Protein AF-0000000079577311 (afdb_homodimer)

pLDDT: mean 91.09, std 12.93, range [42.66, 98.94]

Radius of gyration: 20.64 Å; Cα contacts (8 Å, |Δi|>4): 508; chains: 2; bounding box: 34×65×48 Å

Nearest PDB structures (foldseek):
  1n1d-assembly1_A  TM=8.898E-01  e=7.798E-13  Bacillus subtilis
  2b7l-assembly2_D  TM=8.658E-01  e=2.591E-10  Staphylococcus aureus
  3elb-assembly1_A  TM=8.279E-01  e=8.950E-10  Homo sapiens
  4xsv-assembly1_A  TM=8.673E-01  e=3.091E-09  Homo sapiens
  3glv-assembly1_B  TM=8.486E-01  e=2.231E-09  Thermoplasma volcanium GSS1

Structure (mmCIF, N/CA/C/O backbone):
data_AF-0000000079577311-model_v1
#
loop_
_entity.id
_entity.type
_entity.pdbx_description
1 polymer 'Adenylyltransferase/cytidyltransferase family protein'
#
loop_
_atom_site.group_PDB
_atom_site.id
_atom_site.type_symbol
_atom_site.label_atom_id
_atom_site.label_alt_id
_atom_site.label_comp_id
_atom_site.label_asym_id
_atom_site.label_entity_id
_atom_site.label_seq_id
_atom_site.pdbx_PDB_ins_code
_atom_site.Cartn_x
_atom_site.Cartn_y
_atom_site.Cartn_z
_atom_site.occupancy
_atom_site.B_iso_or_equiv
_atom_site.auth_seq_id
_atom_site.auth_comp_id
_atom_site.auth_asym_id
_atom_site.auth_atom_id
_atom_site.pdbx_PDB_model_num
ATOM 1 N N . MET A 1 1 ? 11.852 -25.484 13.914 1 60 1 MET A N 1
ATOM 2 C CA . MET A 1 1 ? 10.922 -25.859 12.852 1 60 1 MET A CA 1
ATOM 3 C C . MET A 1 1 ? 11.266 -25.141 11.555 1 60 1 MET A C 1
ATOM 5 O O . MET A 1 1 ? 11.781 -24.016 11.57 1 60 1 MET A O 1
ATOM 9 N N . GLU A 1 2 ? 11.375 -25.828 10.43 1 86 2 GLU A N 1
ATOM 10 C CA . GLU A 1 2 ? 11.812 -25.25 9.156 1 86 2 GLU A CA 1
ATOM 11 C C . GLU A 1 2 ? 10.914 -24.094 8.734 1 86 2 GLU A C 1
ATOM 13 O O . GLU A 1 2 ? 9.703 -24.141 8.945 1 86 2 GLU A O 1
ATOM 18 N N . LYS A 1 3 ? 11.414 -22.938 8.398 1 94.31 3 LYS A N 1
ATOM 19 C CA . LYS A 1 3 ? 10.719 -21.734 7.953 1 94.31 3 LYS A CA 1
ATOM 20 C C . LYS A 1 3 ? 9.844 -22.016 6.738 1 94.31 3 LYS A C 1
ATOM 22 O O . LYS A 1 3 ? 10.32 -22.547 5.73 1 94.31 3 LYS A O 1
ATOM 27 N N . LYS A 1 4 ? 8.547 -21.906 6.902 1 98.31 4 LYS A N 1
ATOM 28 C CA . LYS A 1 4 ? 7.617 -22.094 5.793 1 98.31 4 LYS A CA 1
ATOM 29 C C . LYS A 1 4 ? 7.625 -20.875 4.859 1 98.31 4 LYS A C 1
ATOM 31 O O . LYS A 1 4 ? 7.316 -19.766 5.281 1 98.31 4 LYS A O 1
ATOM 36 N N . ILE A 1 5 ? 7.996 -21.109 3.631 1 98.69 5 ILE A N 1
ATOM 37 C CA . ILE A 1 5 ? 8.039 -20.062 2.611 1 98.69 5 ILE A CA 1
ATOM 38 C C . ILE A 1 5 ? 6.762 -20.094 1.78 1 98.69 5 ILE A C 1
ATOM 40 O O . ILE A 1 5 ? 6.418 -21.125 1.195 1 98.69 5 ILE A O 1
ATOM 44 N N . GLY A 1 6 ? 6 -18.969 1.848 1 98.81 6 GLY A N 1
ATOM 45 C CA . GLY A 1 6 ? 4.809 -18.797 1.027 1 98.81 6 GLY A CA 1
ATOM 46 C C . GLY A 1 6 ? 5.055 -17.938 -0.204 1 98.81 6 GLY A C 1
ATOM 47 O O . GLY A 1 6 ? 5.992 -17.141 -0.235 1 98.81 6 GLY A O 1
ATOM 48 N N . TYR A 1 7 ? 4.215 -18.188 -1.198 1 98.75 7 TYR A N 1
ATOM 49 C CA . TYR A 1 7 ? 4.312 -17.438 -2.445 1 98.75 7 TYR A CA 1
ATOM 50 C C . TYR A 1 7 ? 2.93 -17.047 -2.953 1 98.75 7 TYR A C 1
ATOM 52 O O . TYR A 1 7 ? 1.988 -17.844 -2.889 1 98.75 7 TYR A O 1
ATOM 60 N N . THR A 1 8 ? 2.779 -15.867 -3.363 1 98.5 8 THR A N 1
ATOM 61 C CA . THR A 1 8 ? 1.645 -15.414 -4.16 1 98.5 8 THR A CA 1
ATOM 62 C C . THR A 1 8 ? 2.104 -14.469 -5.266 1 98.5 8 THR A C 1
ATOM 64 O O . THR A 1 8 ? 3.217 -13.945 -5.219 1 98.5 8 THR A O 1
ATOM 67 N N . GLN A 1 9 ? 1.23 -14.312 -6.207 1 97.56 9 GLN A N 1
ATOM 68 C CA . GLN A 1 9 ? 1.637 -13.594 -7.41 1 97.56 9 GLN A CA 1
ATOM 69 C C . GLN A 1 9 ? 0.465 -12.82 -8.008 1 97.56 9 GLN A C 1
ATOM 71 O O . GLN A 1 9 ? -0.68 -13.273 -7.949 1 97.56 9 GLN A O 1
ATOM 76 N N . GLY A 1 10 ? 0.803 -11.656 -8.57 1 96.69 10 GLY A N 1
ATOM 77 C CA . GLY A 1 10 ? -0.229 -10.867 -9.227 1 96.69 10 GLY A CA 1
ATOM 78 C C . GLY A 1 10 ? 0.316 -9.641 -9.938 1 96.69 10 GLY A C 1
ATOM 79 O O . GLY A 1 10 ? 1.527 -9.414 -9.953 1 96.69 10 GLY A O 1
ATOM 80 N N . THR A 1 11 ? -0.599 -8.945 -10.633 1 96.56 11 THR A N 1
ATOM 81 C CA . THR A 1 11 ? -0.252 -7.703 -11.312 1 96.56 11 THR A CA 1
ATOM 82 C C . THR A 1 11 ? -0.158 -6.547 -10.32 1 96.56 11 THR A C 1
ATOM 84 O O . THR A 1 11 ? 0.724 -5.695 -10.438 1 96.56 11 THR A O 1
ATOM 87 N N . PHE A 1 12 ? -1.126 -6.453 -9.445 1 95.44 12 PHE A N 1
ATOM 88 C CA . PHE A 1 12 ? -1.219 -5.453 -8.391 1 95.44 12 PHE A CA 1
ATOM 89 C C . PHE A 1 12 ? -1.31 -4.051 -8.977 1 95.44 12 PHE A C 1
ATOM 91 O O . PHE A 1 12 ? -0.691 -3.115 -8.461 1 95.44 12 PHE A O 1
ATOM 98 N N . ASP A 1 13 ? -2.006 -4.023 -10.117 1 92.5 13 ASP A N 1
ATOM 99 C CA . ASP A 1 13 ? -2.268 -2.73 -10.742 1 92.5 13 ASP A CA 1
ATOM 100 C C . ASP A 1 13 ? -3.281 -1.927 -9.93 1 92.5 13 ASP A C 1
ATOM 102 O O . ASP A 1 13 ? -4.297 -2.467 -9.484 1 92.5 13 ASP A O 1
ATOM 106 N N . MET A 1 14 ? -2.973 -0.626 -9.781 1 90.31 14 MET A N 1
ATOM 107 C CA . MET A 1 14 ? -3.873 0.219 -9 1 90.31 14 MET A CA 1
ATOM 108 C C . MET A 1 14 ? -4.203 -0.428 -7.66 1 90.31 14 MET A C 1
ATOM 110 O O . MET A 1 14 ? -5.367 -0.697 -7.367 1 90.31 14 MET A O 1
ATOM 114 N N . PHE A 1 15 ? -3.182 -0.605 -6.93 1 93.69 15 PHE A N 1
ATOM 115 C CA . PHE A 1 15 ? -3.219 -1.344 -5.672 1 93.69 15 PHE A CA 1
ATOM 116 C C . PHE A 1 15 ? -4.449 -0.963 -4.855 1 93.69 15 PHE A C 1
ATOM 118 O O . PHE A 1 15 ? -4.75 0.221 -4.695 1 93.69 15 PHE A O 1
ATOM 125 N N . HIS A 1 16 ? -5.16 -1.927 -4.363 1 93.31 16 HIS A N 1
ATOM 126 C CA . HIS A 1 16 ? -6.398 -1.706 -3.623 1 93.31 16 HIS A CA 1
ATOM 127 C C . HIS A 1 16 ? -6.59 -2.764 -2.541 1 93.31 16 HIS A C 1
ATOM 129 O O . HIS A 1 16 ? -5.746 -3.648 -2.377 1 93.31 16 HIS A O 1
ATOM 135 N N . ILE A 1 17 ? -7.715 -2.654 -1.892 1 94.38 17 ILE A N 1
ATOM 136 C CA . ILE A 1 17 ? -7.945 -3.424 -0.674 1 94.38 17 ILE A CA 1
ATOM 137 C C . ILE A 1 17 ? -7.961 -4.914 -1.001 1 94.38 17 ILE A C 1
ATOM 139 O O . ILE A 1 17 ? -7.535 -5.738 -0.188 1 94.38 17 ILE A O 1
ATOM 143 N N . GLY A 1 18 ? -8.422 -5.293 -2.15 1 92.56 18 GLY A N 1
ATOM 144 C CA . GLY A 1 18 ? -8.383 -6.688 -2.561 1 92.56 18 GLY A CA 1
ATOM 145 C C . GLY A 1 18 ? -6.98 -7.262 -2.617 1 92.56 18 GLY A C 1
ATOM 146 O O . GLY A 1 18 ? -6.742 -8.383 -2.172 1 92.56 18 GLY A O 1
ATOM 147 N N . HIS A 1 19 ? -6.062 -6.492 -3.238 1 95.44 19 HIS A N 1
ATOM 148 C CA . HIS A 1 19 ? -4.664 -6.898 -3.266 1 95.44 19 HIS A CA 1
ATOM 149 C C . HIS A 1 19 ? -4.113 -7.07 -1.854 1 95.44 19 HIS A C 1
ATOM 151 O O . HIS A 1 19 ? -3.473 -8.078 -1.552 1 95.44 19 HIS A O 1
ATOM 157 N N . LEU A 1 20 ? -4.375 -6.125 -1.005 1 97.25 20 LEU A N 1
ATOM 158 C CA . LEU A 1 20 ? -3.883 -6.16 0.367 1 97.25 20 LEU A CA 1
ATOM 159 C C . LEU A 1 20 ? -4.406 -7.395 1.101 1 97.25 20 LEU A C 1
ATOM 161 O O . LEU A 1 20 ? -3.648 -8.078 1.794 1 97.25 20 LEU A O 1
ATOM 165 N N . ASN A 1 21 ? -5.656 -7.625 0.96 1 96.06 21 ASN A N 1
ATOM 166 C CA . ASN A 1 21 ? -6.258 -8.758 1.652 1 96.06 21 ASN A CA 1
ATOM 167 C C . ASN A 1 21 ? -5.629 -10.078 1.219 1 96.06 21 ASN A C 1
ATOM 169 O O . ASN A 1 21 ? -5.383 -10.961 2.049 1 96.06 21 ASN A O 1
ATOM 173 N N . LEU A 1 22 ? -5.426 -10.219 -0.017 1 96.25 22 LEU A N 1
ATOM 174 C CA . LEU A 1 22 ? -4.754 -11.422 -0.503 1 96.25 22 LEU A CA 1
ATOM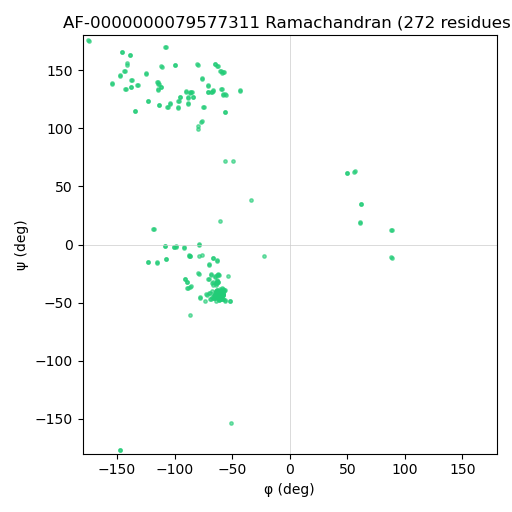 175 C C . LEU A 1 22 ? -3.393 -11.594 0.161 1 96.25 22 LEU A C 1
ATOM 177 O O . LEU A 1 22 ? -3.076 -12.672 0.674 1 96.25 22 LEU A O 1
ATOM 181 N N . ILE A 1 23 ? -2.604 -10.555 0.198 1 98.25 23 ILE A N 1
ATOM 182 C CA . ILE A 1 23 ? -1.249 -10.578 0.741 1 98.25 23 ILE A CA 1
ATOM 183 C C . ILE A 1 23 ? -1.302 -10.836 2.246 1 98.25 23 ILE A C 1
ATOM 185 O O . ILE A 1 23 ? -0.576 -11.688 2.764 1 98.25 23 ILE A O 1
ATOM 189 N N . ARG A 1 24 ? -2.166 -10.156 2.914 1 98.19 24 ARG A N 1
ATOM 190 C CA . ARG A 1 24 ? -2.322 -10.297 4.359 1 98.19 24 ARG A CA 1
ATOM 191 C C . ARG A 1 24 ? -2.729 -11.719 4.73 1 98.19 24 ARG A C 1
ATOM 193 O O . ARG A 1 24 ? -2.164 -12.312 5.652 1 98.19 24 ARG A O 1
ATOM 200 N N . ASN A 1 25 ? -3.693 -12.195 4.039 1 97.62 25 ASN A N 1
ATOM 201 C CA . ASN A 1 25 ? -4.148 -13.555 4.301 1 97.62 25 ASN A CA 1
ATOM 202 C C . ASN A 1 25 ? -3.062 -14.578 3.994 1 97.62 25 ASN A C 1
ATOM 204 O O . ASN A 1 25 ? -2.904 -15.562 4.723 1 97.62 25 ASN A O 1
ATOM 208 N N . ALA A 1 26 ? -2.324 -14.375 2.9 1 98.44 26 ALA A N 1
ATOM 209 C CA . ALA A 1 26 ? -1.214 -15.258 2.555 1 98.44 26 ALA A CA 1
ATOM 210 C C . ALA A 1 26 ? -0.181 -15.305 3.678 1 98.44 26 ALA A C 1
ATOM 212 O O . ALA A 1 26 ? 0.268 -16.375 4.07 1 98.44 26 ALA A O 1
ATOM 213 N N . LYS A 1 27 ? 0.113 -14.188 4.211 1 98.69 27 LYS A N 1
ATOM 214 C CA . LYS A 1 27 ? 1.136 -14.094 5.25 1 98.69 27 LYS A CA 1
ATOM 215 C C . LYS A 1 27 ? 0.747 -14.906 6.48 1 98.69 27 LYS A C 1
ATOM 217 O O . LYS A 1 27 ? 1.609 -15.477 7.148 1 98.69 27 LYS A O 1
ATOM 222 N N . LYS A 1 28 ? -0.506 -15 6.754 1 98.25 28 LYS A N 1
ATOM 223 C CA . LYS A 1 28 ? -0.982 -15.742 7.918 1 98.25 28 LYS A CA 1
ATOM 224 C C . LYS A 1 28 ? -0.629 -17.219 7.805 1 98.25 28 LYS A C 1
ATOM 226 O O . LYS A 1 28 ? -0.656 -17.953 8.797 1 98.25 28 LYS A O 1
ATOM 231 N N . HIS A 1 29 ? -0.235 -17.688 6.652 1 97.94 29 HIS A N 1
ATOM 232 C CA . HIS A 1 29 ? -0.061 -19.109 6.422 1 97.94 29 HIS A CA 1
ATOM 233 C C . HIS A 1 29 ? 1.416 -19.484 6.316 1 97.94 29 HIS A C 1
ATOM 235 O O . HIS A 1 29 ? 1.759 -20.656 6.113 1 97.94 29 HIS A O 1
ATOM 241 N N . CYS A 1 30 ? 2.264 -18.5 6.41 1 98.62 30 CYS A N 1
ATOM 242 C CA . CYS A 1 30 ? 3.682 -18.781 6.227 1 98.62 30 CYS A CA 1
ATOM 243 C C . CYS A 1 30 ? 4.539 -17.891 7.113 1 98.62 30 CYS A C 1
ATOM 245 O O . CYS A 1 30 ? 4.035 -16.938 7.715 1 98.62 30 CYS A O 1
ATOM 247 N N . ASP A 1 31 ? 5.82 -18.266 7.25 1 98.69 31 ASP A N 1
ATOM 248 C CA . ASP A 1 31 ? 6.777 -17.5 8.039 1 98.69 31 ASP A CA 1
ATOM 249 C C . ASP A 1 31 ? 7.457 -16.438 7.18 1 98.69 31 ASP A C 1
ATOM 251 O O . ASP A 1 31 ? 7.895 -15.406 7.695 1 98.69 31 ASP A O 1
ATOM 255 N N . TYR A 1 32 ? 7.648 -16.703 5.945 1 98.81 32 TYR A N 1
ATOM 256 C CA . TYR A 1 32 ? 8.312 -15.859 4.957 1 98.81 32 TYR A CA 1
ATOM 257 C C . TYR A 1 32 ? 7.508 -15.805 3.664 1 98.81 32 TYR A C 1
ATOM 259 O O . TYR A 1 32 ? 7.34 -16.812 2.982 1 98.81 32 TYR A O 1
ATOM 267 N N . LEU A 1 33 ? 6.973 -14.633 3.289 1 98.88 33 LEU A N 1
ATOM 268 C CA . LEU A 1 33 ? 6.105 -14.5 2.125 1 98.88 33 LEU A CA 1
ATOM 269 C C . LEU A 1 33 ? 6.84 -13.82 0.975 1 98.88 33 LEU A C 1
ATOM 271 O O . LEU A 1 33 ? 7.277 -12.672 1.105 1 98.88 33 LEU A O 1
ATOM 275 N N . ILE A 1 34 ? 7.004 -14.477 -0.129 1 98.94 34 ILE A N 1
ATOM 276 C CA . ILE A 1 34 ? 7.492 -13.93 -1.391 1 98.94 34 ILE A CA 1
ATOM 277 C C . ILE A 1 34 ? 6.312 -13.555 -2.283 1 98.94 34 ILE A C 1
ATOM 279 O O . ILE A 1 34 ? 5.398 -14.359 -2.482 1 98.94 34 ILE A O 1
ATOM 283 N N . VAL A 1 35 ? 6.289 -12.375 -2.738 1 98.94 35 VAL A N 1
ATOM 284 C CA . VAL A 1 35 ? 5.234 -11.93 -3.643 1 98.94 35 VAL A CA 1
ATOM 285 C C . VAL A 1 35 ? 5.824 -11.641 -5.023 1 98.94 35 VAL A C 1
ATOM 287 O O . VAL A 1 35 ? 6.742 -10.828 -5.156 1 98.94 35 VAL A O 1
ATOM 290 N N . GLY A 1 36 ? 5.363 -12.32 -6.008 1 98.81 36 GLY A N 1
ATOM 291 C CA . GLY A 1 36 ? 5.715 -12.047 -7.391 1 98.81 36 GLY A CA 1
ATOM 292 C C . GLY A 1 36 ? 4.867 -10.953 -8.023 1 98.81 36 GLY A C 1
ATOM 293 O O . GLY A 1 36 ? 3.637 -11.039 -8.016 1 98.81 36 GLY A O 1
ATOM 294 N N . VAL A 1 37 ? 5.492 -9.984 -8.578 1 98.81 37 VAL A N 1
ATOM 295 C CA . VAL A 1 37 ? 4.809 -8.945 -9.344 1 98.81 37 VAL A CA 1
ATOM 296 C C . VAL A 1 37 ? 5.023 -9.188 -10.836 1 98.81 37 VAL A C 1
ATOM 298 O O . VAL A 1 37 ? 6.16 -9.203 -11.312 1 98.81 37 VAL A O 1
ATOM 301 N N . ASN A 1 38 ? 3.924 -9.359 -11.555 1 98.38 38 ASN A N 1
ATOM 302 C CA . ASN A 1 38 ? 4.008 -9.688 -12.977 1 98.38 38 ASN A CA 1
ATOM 303 C C . ASN A 1 38 ? 4.59 -8.531 -13.781 1 98.38 38 ASN A C 1
ATOM 305 O O . ASN A 1 38 ? 4.152 -7.391 -13.648 1 98.38 38 ASN A O 1
ATOM 309 N N . ALA A 1 39 ? 5.547 -8.883 -14.633 1 98.44 39 ALA A N 1
ATOM 310 C CA . ALA A 1 39 ? 6.125 -7.879 -15.516 1 98.44 39 ALA A CA 1
ATOM 311 C C . ALA A 1 39 ? 5.09 -7.355 -16.5 1 98.44 39 ALA A C 1
ATOM 313 O O . ALA A 1 39 ? 4.16 -8.078 -16.875 1 98.44 39 ALA A O 1
ATOM 314 N N . ASP A 1 40 ? 5.328 -6.148 -16.984 1 97.06 40 ASP A N 1
ATOM 315 C CA . ASP A 1 40 ? 4.355 -5.508 -17.859 1 97.06 40 ASP A CA 1
ATOM 316 C C . ASP A 1 40 ? 4.121 -6.344 -19.125 1 97.06 40 ASP A C 1
ATOM 318 O O . ASP A 1 40 ? 2.98 -6.551 -19.531 1 97.06 40 ASP A O 1
ATOM 322 N N . ASP A 1 41 ? 5.195 -6.801 -19.703 1 97.06 41 ASP A N 1
ATOM 323 C CA . ASP A 1 41 ? 5.082 -7.582 -20.922 1 97.06 41 ASP A CA 1
ATOM 324 C C . ASP A 1 41 ? 4.32 -8.883 -20.688 1 97.06 41 ASP A C 1
ATOM 326 O O . ASP A 1 41 ? 3.564 -9.336 -21.547 1 97.06 41 ASP A O 1
ATOM 330 N N . LEU A 1 42 ? 4.59 -9.469 -19.547 1 96.88 42 LEU A N 1
ATOM 331 C CA . LEU A 1 42 ? 3.859 -10.68 -19.188 1 96.88 42 LEU A CA 1
ATOM 332 C C . LEU A 1 42 ? 2.363 -10.398 -19.078 1 96.88 42 LEU A C 1
ATOM 334 O O . LEU A 1 42 ? 1.55 -11.133 -19.656 1 96.88 42 LEU A O 1
ATOM 338 N N . VAL A 1 43 ? 1.944 -9.305 -18.406 1 95.44 43 VAL A N 1
ATOM 339 C CA . VAL A 1 43 ? 0.542 -8.938 -18.234 1 95.44 43 VAL A CA 1
ATOM 340 C C . VAL A 1 43 ? -0.101 -8.68 -19.594 1 95.44 43 VAL A C 1
ATOM 342 O O . VAL A 1 43 ? -1.206 -9.156 -19.859 1 95.44 43 VAL A O 1
ATOM 345 N N . GLU A 1 44 ? 0.605 -7.977 -20.344 1 94.06 44 GLU A N 1
ATOM 346 C CA . GLU A 1 44 ? 0.096 -7.664 -21.688 1 94.06 44 GLU A CA 1
ATOM 347 C C . GLU A 1 44 ? -0.154 -8.938 -22.484 1 94.06 44 GLU A C 1
ATOM 349 O O . GLU A 1 44 ? -1.108 -9 -23.266 1 94.06 44 GLU A O 1
ATOM 354 N N . SER A 1 45 ? 0.667 -9.891 -22.375 1 93.75 45 SER A N 1
ATOM 355 C CA . SER A 1 45 ? 0.605 -11.117 -23.172 1 93.75 45 SER A CA 1
ATOM 356 C C . SER A 1 45 ? -0.68 -11.891 -22.891 1 93.75 45 SER A C 1
ATOM 358 O O . SER A 1 45 ? -1.19 -12.594 -23.766 1 93.75 45 SER A O 1
ATOM 360 N N . TYR A 1 46 ? -1.261 -11.828 -21.656 1 90.31 46 TYR A N 1
ATOM 361 C CA . TYR A 1 46 ? -2.418 -12.664 -21.375 1 90.31 46 TYR A CA 1
ATOM 362 C C . TYR A 1 46 ? -3.656 -11.812 -21.109 1 90.31 46 TYR A C 1
ATOM 364 O O . TYR A 1 46 ? -4.781 -12.328 -21.125 1 90.31 46 TYR A O 1
ATOM 372 N N . LYS A 1 47 ? -3.475 -10.492 -20.859 1 87.75 47 LYS A N 1
ATOM 373 C CA . LYS A 1 47 ? -4.621 -9.609 -20.656 1 87.75 47 LYS A CA 1
ATOM 374 C C . LYS A 1 47 ? -4.832 -8.695 -21.859 1 87.75 47 LYS A C 1
ATOM 376 O O . LYS A 1 47 ? -5.844 -8 -21.953 1 87.75 47 LYS A O 1
ATOM 381 N N . ASN A 1 48 ? -3.895 -8.648 -22.719 1 88.12 48 ASN A N 1
ATOM 382 C CA . ASN A 1 48 ? -3.92 -7.801 -23.906 1 88.12 48 ASN A CA 1
ATOM 383 C C . ASN A 1 48 ? -4.012 -6.32 -23.531 1 88.12 48 ASN A C 1
ATOM 385 O O . ASN A 1 48 ? -4.637 -5.539 -24.25 1 88.12 48 ASN A O 1
ATOM 389 N N . LYS A 1 49 ? -3.703 -5.98 -22.344 1 85.38 49 LYS A N 1
ATOM 390 C CA . LYS A 1 49 ? -3.629 -4.605 -21.875 1 85.38 49 LYS A CA 1
ATOM 391 C C . LYS A 1 49 ? -2.461 -4.418 -20.906 1 85.38 49 LYS A C 1
ATOM 393 O O . LYS A 1 49 ? -2.248 -5.246 -20.016 1 85.38 49 LYS A O 1
ATOM 398 N N . ARG A 1 50 ? -1.793 -3.395 -21.156 1 89.38 50 ARG A N 1
ATOM 399 C CA . ARG A 1 50 ? -0.687 -3.07 -20.266 1 89.38 50 ARG A CA 1
ATOM 400 C C . ARG A 1 50 ? -1.198 -2.473 -18.953 1 89.38 50 ARG A C 1
ATOM 402 O O . ARG A 1 50 ? -2.133 -1.669 -18.953 1 89.38 50 ARG A O 1
ATOM 409 N N . PRO A 1 51 ? -0.586 -2.791 -17.859 1 91.38 51 PRO A N 1
ATOM 410 C CA . PRO A 1 51 ? -0.991 -2.176 -16.594 1 91.38 51 PRO A CA 1
ATOM 411 C C . PRO A 1 51 ? -0.91 -0.651 -16.625 1 91.38 51 PRO A C 1
ATOM 413 O O . PRO A 1 51 ? -0.052 -0.089 -17.312 1 91.38 51 PRO A O 1
ATOM 416 N N . ILE A 1 52 ? -1.751 -0.031 -15.922 1 87.94 52 ILE A N 1
ATOM 417 C CA . ILE A 1 52 ? -1.794 1.423 -15.812 1 87.94 52 ILE A CA 1
ATOM 418 C C . ILE A 1 52 ? -0.57 1.918 -15.039 1 87.94 52 ILE A C 1
ATOM 420 O O . ILE A 1 52 ? 0.081 2.881 -15.453 1 87.94 52 ILE A O 1
ATOM 424 N N . VAL A 1 53 ? -0.291 1.277 -13.938 1 92.12 53 VAL A N 1
ATOM 425 C CA . VAL A 1 53 ? 0.841 1.628 -13.086 1 92.12 53 VAL A CA 1
ATOM 426 C C . VAL A 1 53 ? 2.078 0.847 -13.523 1 92.12 53 VAL A C 1
ATOM 428 O O . VAL A 1 53 ? 2.025 -0.375 -13.68 1 92.12 53 VAL A O 1
ATOM 431 N N . PRO A 1 54 ? 3.186 1.555 -13.688 1 93.94 54 PRO A N 1
ATOM 432 C CA . PRO A 1 54 ? 4.402 0.872 -14.133 1 93.94 54 PRO A CA 1
ATOM 433 C C . PRO A 1 54 ? 4.887 -0.182 -13.141 1 93.94 54 PRO A C 1
ATOM 435 O O . PRO A 1 54 ? 4.688 -0.033 -11.93 1 93.94 54 PRO A O 1
ATOM 438 N N . LEU A 1 55 ? 5.578 -1.154 -13.695 1 97.06 55 LEU A N 1
ATOM 439 C CA . LEU A 1 55 ? 6.066 -2.303 -12.945 1 97.06 55 LEU A CA 1
ATOM 440 C C . LEU A 1 55 ? 6.84 -1.854 -11.711 1 97.06 55 LEU A C 1
ATOM 442 O O . LEU A 1 55 ? 6.59 -2.342 -10.602 1 97.06 55 LEU A O 1
ATOM 446 N N . GLU A 1 56 ? 7.754 -0.935 -11.867 1 97.31 56 GLU A N 1
ATOM 447 C CA . GLU A 1 56 ? 8.625 -0.527 -10.773 1 97.31 56 GLU A CA 1
ATOM 448 C C . GLU A 1 56 ? 7.82 0.062 -9.617 1 97.31 56 GLU A C 1
ATOM 450 O O . GLU A 1 56 ? 8.102 -0.214 -8.453 1 97.31 56 GLU A O 1
ATOM 455 N N . GLU A 1 57 ? 6.832 0.834 -9.93 1 96.06 57 GLU A N 1
ATOM 456 C CA . GLU A 1 57 ? 5.984 1.441 -8.906 1 96.06 57 GLU A CA 1
ATOM 457 C C . GLU A 1 57 ? 5.117 0.393 -8.219 1 96.06 57 GLU A C 1
ATOM 459 O O . GLU A 1 57 ? 4.957 0.42 -6.992 1 96.06 57 GLU A O 1
ATOM 464 N N . ARG A 1 58 ? 4.609 -0.473 -9.039 1 97.19 58 ARG A N 1
ATOM 465 C CA . ARG A 1 58 ? 3.828 -1.56 -8.461 1 97.19 58 ARG A CA 1
ATOM 466 C C . ARG A 1 58 ? 4.672 -2.389 -7.496 1 97.19 58 ARG A C 1
ATOM 468 O O . ARG A 1 58 ? 4.246 -2.676 -6.375 1 97.19 58 ARG A O 1
ATOM 475 N N . ALA A 1 59 ? 5.875 -2.725 -7.891 1 98.69 59 ALA A N 1
ATOM 476 C CA . ALA A 1 59 ? 6.773 -3.527 -7.062 1 98.69 59 ALA A CA 1
ATOM 477 C C . ALA A 1 59 ? 7.141 -2.789 -5.777 1 98.69 59 ALA A C 1
ATOM 479 O O . ALA A 1 59 ? 7.207 -3.393 -4.707 1 98.69 59 ALA A O 1
ATOM 480 N N . GLU A 1 60 ? 7.367 -1.523 -5.91 1 98.12 60 GLU A N 1
ATOM 481 C CA . GLU A 1 60 ? 7.73 -0.729 -4.742 1 98.12 60 GLU A CA 1
ATOM 482 C C . GLU A 1 60 ? 6.598 -0.702 -3.719 1 98.12 60 GLU A C 1
ATOM 484 O O . GLU A 1 60 ? 6.836 -0.835 -2.516 1 98.12 60 GLU A O 1
ATOM 489 N N . ILE A 1 61 ? 5.418 -0.521 -4.164 1 98.31 61 ILE A N 1
ATOM 490 C CA . ILE A 1 61 ? 4.266 -0.483 -3.27 1 98.31 61 ILE A CA 1
ATOM 491 C C . ILE A 1 61 ? 4.105 -1.834 -2.578 1 98.31 61 ILE A C 1
ATOM 493 O O . ILE A 1 61 ? 3.959 -1.899 -1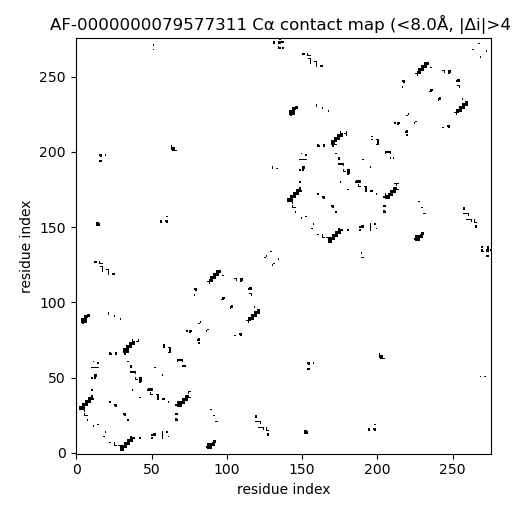.355 1 98.31 61 ILE A O 1
ATOM 497 N N . VAL A 1 62 ? 4.211 -2.891 -3.322 1 98.88 62 VAL A N 1
ATOM 498 C CA . VAL A 1 62 ? 4.074 -4.227 -2.75 1 98.88 62 VAL A CA 1
ATOM 499 C C . VAL A 1 62 ? 5.184 -4.469 -1.73 1 98.88 62 VAL A C 1
ATOM 501 O O . VAL A 1 62 ? 4.938 -5.008 -0.649 1 98.88 62 VAL A O 1
ATOM 504 N N . ARG A 1 63 ? 6.391 -4.023 -2.037 1 98.88 63 ARG A N 1
ATOM 505 C CA . ARG A 1 63 ? 7.531 -4.195 -1.144 1 98.88 63 ARG A CA 1
ATOM 506 C C . ARG A 1 63 ? 7.309 -3.473 0.179 1 98.88 63 ARG A C 1
ATOM 508 O O . ARG A 1 63 ? 7.816 -3.896 1.22 1 98.88 63 ARG A O 1
ATOM 515 N N . ALA A 1 64 ? 6.512 -2.488 0.109 1 98.88 64 ALA A N 1
ATOM 516 C CA . ALA A 1 64 ? 6.316 -1.646 1.287 1 98.88 64 ALA A CA 1
ATOM 517 C C . ALA A 1 64 ? 5.207 -2.195 2.178 1 98.88 64 ALA A C 1
ATOM 519 O O . ALA A 1 64 ? 4.984 -1.695 3.283 1 98.88 64 ALA A O 1
ATOM 520 N N . ILE A 1 65 ? 4.508 -3.139 1.742 1 98.94 65 ILE A N 1
ATOM 521 C CA . ILE A 1 65 ? 3.477 -3.766 2.562 1 98.94 65 ILE A CA 1
ATOM 522 C C . ILE A 1 65 ? 4.133 -4.598 3.664 1 98.94 65 ILE A C 1
ATOM 524 O O . ILE A 1 65 ? 4.992 -5.438 3.387 1 98.94 65 ILE A O 1
ATOM 528 N N . ARG A 1 66 ? 3.756 -4.492 4.883 1 98.81 66 ARG A N 1
ATOM 529 C CA . ARG A 1 66 ? 4.477 -5.023 6.035 1 98.81 66 ARG A CA 1
ATOM 530 C C . ARG A 1 66 ? 4.41 -6.547 6.066 1 98.81 66 ARG A C 1
ATOM 532 O O . ARG A 1 66 ? 5.227 -7.199 6.723 1 98.81 66 ARG A O 1
ATOM 539 N N . TYR A 1 67 ? 3.477 -7.117 5.328 1 98.81 67 TYR A N 1
ATOM 540 C CA . TYR A 1 67 ? 3.285 -8.562 5.316 1 98.81 67 TYR A CA 1
ATOM 541 C C . TYR A 1 67 ? 4.203 -9.227 4.293 1 98.81 67 TYR A C 1
ATOM 543 O O . TYR A 1 67 ? 4.305 -10.453 4.246 1 98.81 67 TYR A O 1
ATOM 551 N N . VAL A 1 68 ? 4.844 -8.461 3.48 1 98.94 68 VAL A N 1
ATOM 552 C CA . VAL A 1 68 ? 5.672 -8.977 2.395 1 98.94 68 VAL A CA 1
ATOM 553 C C . VAL A 1 68 ? 7.133 -9.023 2.84 1 98.94 68 VAL A C 1
ATOM 555 O O . VAL A 1 68 ? 7.699 -8.008 3.246 1 98.94 68 VAL A O 1
ATOM 558 N N . ASP A 1 69 ? 7.742 -10.195 2.764 1 98.88 69 ASP A N 1
ATOM 559 C CA . ASP A 1 69 ? 9.148 -10.336 3.145 1 98.88 69 ASP A CA 1
ATOM 560 C C . ASP A 1 69 ? 10.062 -10.125 1.943 1 98.88 69 ASP A C 1
ATOM 562 O O . ASP A 1 69 ? 11.195 -9.648 2.092 1 98.88 69 ASP A O 1
ATOM 566 N N . GLU A 1 70 ? 9.594 -10.453 0.777 1 98.88 70 GLU A N 1
ATOM 567 C CA . GLU A 1 70 ? 10.398 -10.352 -0.437 1 98.88 70 GLU A CA 1
ATOM 568 C C . GLU A 1 70 ? 9.516 -10.18 -1.67 1 98.88 70 GLU A C 1
ATOM 570 O O . GLU A 1 70 ? 8.469 -10.82 -1.779 1 98.88 70 GLU A O 1
ATOM 575 N N . VAL A 1 71 ? 9.914 -9.32 -2.572 1 98.88 71 VAL A N 1
ATOM 576 C CA . VAL A 1 71 ? 9.242 -9.148 -3.857 1 98.88 71 VAL A CA 1
ATOM 577 C C . VAL A 1 71 ? 10.156 -9.641 -4.98 1 98.88 71 VAL A C 1
ATOM 579 O O . VAL A 1 71 ? 11.352 -9.359 -4.988 1 98.88 71 VAL A O 1
ATOM 582 N N . ILE A 1 72 ? 9.625 -10.352 -5.871 1 98.75 72 ILE A N 1
ATOM 583 C CA . ILE A 1 72 ? 10.336 -10.688 -7.102 1 98.75 72 ILE A CA 1
ATOM 584 C C . ILE A 1 72 ? 9.5 -10.266 -8.312 1 98.75 72 ILE A C 1
ATOM 586 O O . ILE A 1 72 ? 8.273 -10.273 -8.258 1 98.75 72 ILE A O 1
ATOM 590 N N . VAL A 1 73 ? 10.172 -9.891 -9.312 1 98.5 73 VAL A N 1
ATOM 591 C CA . VAL A 1 73 ? 9.516 -9.641 -10.594 1 98.5 73 VAL A CA 1
ATOM 592 C C . VAL A 1 73 ? 9.383 -10.945 -11.367 1 98.5 73 VAL A C 1
ATOM 594 O O . VAL A 1 73 ? 10.352 -11.703 -11.492 1 98.5 73 VAL A O 1
ATOM 597 N N . THR A 1 74 ? 8.203 -11.18 -11.859 1 98 74 THR A N 1
ATOM 598 C CA . THR A 1 74 ? 7.977 -12.445 -12.555 1 98 74 THR A CA 1
ATOM 599 C C . THR A 1 74 ? 7.664 -12.211 -14.031 1 98 74 THR A C 1
ATOM 601 O O . THR A 1 74 ? 6.969 -11.258 -14.375 1 98 74 THR A O 1
ATOM 604 N N . THR A 1 75 ? 8.234 -13.078 -14.859 1 97.81 75 THR A N 1
ATOM 605 C CA . THR A 1 75 ? 8.008 -13 -16.297 1 97.81 75 THR A CA 1
ATOM 606 C C . THR A 1 75 ? 7.324 -14.266 -16.812 1 97.81 75 THR A C 1
ATOM 608 O O . THR A 1 75 ? 7.328 -14.539 -18.016 1 97.81 75 THR A O 1
ATOM 611 N N . THR A 1 76 ? 6.828 -15.055 -15.914 1 97.56 76 THR A N 1
ATOM 612 C CA . THR A 1 76 ? 6.168 -16.297 -16.297 1 97.56 76 THR A CA 1
ATOM 613 C C . THR A 1 76 ? 4.977 -16.578 -15.398 1 97.56 76 THR A C 1
ATOM 615 O O . THR A 1 76 ? 4.984 -16.234 -14.219 1 97.56 76 THR A O 1
ATOM 618 N N . LEU A 1 77 ? 3.971 -17.234 -15.914 1 95.25 77 LEU A N 1
ATOM 619 C CA . LEU A 1 77 ? 2.83 -17.719 -15.141 1 95.25 77 LEU A CA 1
ATOM 620 C C . LEU A 1 77 ? 2.982 -19.188 -14.789 1 95.25 77 LEU A C 1
ATOM 622 O O . LEU A 1 77 ? 2.139 -19.75 -14.094 1 95.25 77 LEU A O 1
ATOM 626 N N . ASP A 1 78 ? 4.051 -19.75 -15.266 1 95.94 78 ASP A N 1
ATOM 627 C CA . ASP A 1 78 ? 4.348 -21.141 -14.961 1 95.94 78 ASP A CA 1
ATOM 628 C C . ASP A 1 78 ? 4.906 -21.297 -13.547 1 95.94 78 ASP A C 1
ATOM 630 O O . ASP A 1 78 ? 6.074 -20.984 -13.297 1 95.94 78 ASP A O 1
ATOM 634 N N . LYS A 1 79 ? 4.07 -21.812 -12.68 1 97.25 79 LYS A N 1
ATOM 635 C CA . LYS A 1 79 ? 4.414 -21.859 -11.266 1 97.25 79 LYS A CA 1
ATOM 636 C C . LYS A 1 79 ? 5.547 -22.844 -11.008 1 97.25 79 LYS A C 1
ATOM 638 O O . LYS A 1 79 ? 6.289 -22.703 -10.031 1 97.25 79 LYS A O 1
ATOM 643 N N . LYS A 1 80 ? 5.711 -23.828 -11.844 1 96.56 80 LYS A N 1
ATOM 644 C CA . LYS A 1 80 ? 6.855 -24.719 -11.703 1 96.56 80 LYS A CA 1
ATOM 645 C C . LYS A 1 80 ? 8.164 -23.969 -11.906 1 96.56 80 LYS A C 1
ATOM 647 O O . LYS A 1 80 ? 9.125 -24.172 -11.148 1 96.56 80 LYS A O 1
ATOM 652 N N . GLN A 1 81 ? 8.164 -23.125 -12.938 1 97.44 81 GLN A N 1
ATOM 653 C CA . GLN A 1 81 ? 9.344 -22.312 -13.195 1 97.44 81 GLN A CA 1
ATOM 654 C C . GLN A 1 81 ? 9.633 -21.375 -12.023 1 97.44 81 GLN A C 1
ATOM 656 O O . GLN A 1 81 ? 10.789 -21.188 -11.648 1 97.44 81 GLN A O 1
ATOM 661 N N . VAL A 1 82 ? 8.617 -20.812 -11.453 1 97.69 82 VAL A N 1
ATOM 662 C CA . VAL A 1 82 ? 8.789 -19.922 -10.305 1 97.69 82 VAL A CA 1
ATOM 663 C C . VAL A 1 82 ? 9.336 -20.719 -9.117 1 97.69 82 VAL A C 1
ATOM 665 O O . VAL A 1 82 ? 10.258 -20.266 -8.438 1 97.69 82 VAL A O 1
ATOM 668 N N . TRP A 1 83 ? 8.773 -21.859 -8.883 1 97.94 83 TRP A N 1
ATOM 669 C CA . TRP A 1 83 ? 9.203 -22.719 -7.781 1 97.94 83 TRP A CA 1
ATOM 670 C C . TRP A 1 83 ? 10.68 -23.062 -7.898 1 97.94 83 TRP A C 1
ATOM 672 O O . TRP A 1 83 ? 11.398 -23.094 -6.902 1 97.94 83 TRP A O 1
ATOM 682 N N . GLU A 1 84 ? 11.133 -23.312 -9.062 1 97.19 84 GLU A N 1
ATOM 683 C CA . GLU A 1 84 ? 12.531 -23.656 -9.289 1 97.19 84 GLU A CA 1
ATOM 684 C C . GLU A 1 84 ? 13.453 -22.516 -8.859 1 97.19 84 GLU A C 1
ATOM 686 O O . GLU A 1 84 ? 14.602 -22.766 -8.469 1 97.19 84 GLU A O 1
ATOM 691 N N . LYS A 1 85 ? 12.922 -21.344 -8.898 1 96.62 85 LYS A N 1
ATOM 692 C CA . LYS A 1 85 ? 13.727 -20.172 -8.586 1 96.62 85 LYS A CA 1
ATOM 693 C C . LYS A 1 85 ? 13.695 -19.875 -7.09 1 96.62 85 LYS A C 1
ATOM 695 O O . LYS A 1 85 ? 14.711 -19.484 -6.504 1 96.62 85 LYS A O 1
ATOM 700 N N . VAL A 1 86 ? 12.523 -20.078 -6.453 1 96.69 86 VAL A N 1
ATOM 701 C CA . VAL A 1 86 ? 12.43 -19.531 -5.102 1 96.69 86 VAL A CA 1
ATOM 702 C C . VAL A 1 86 ? 12.086 -20.656 -4.117 1 96.69 86 VAL A C 1
ATOM 704 O O . VAL A 1 86 ? 12.203 -20.469 -2.902 1 96.69 86 VAL A O 1
ATOM 707 N N . HIS A 1 87 ? 11.641 -21.781 -4.566 1 97 87 HIS A N 1
ATOM 708 C CA . HIS A 1 87 ? 11.398 -22.984 -3.781 1 97 87 HIS A CA 1
ATOM 709 C C . HIS A 1 87 ? 10.438 -22.703 -2.633 1 97 87 HIS A C 1
ATOM 711 O O . HIS A 1 87 ? 10.727 -23.031 -1.479 1 97 87 HIS A O 1
ATOM 717 N N . PHE A 1 88 ? 9.234 -22.328 -2.908 1 98.44 88 PHE A N 1
ATOM 718 C CA . PHE A 1 88 ? 8.227 -22.078 -1.886 1 98.44 88 PHE A CA 1
ATOM 719 C C . PHE A 1 88 ? 7.602 -23.375 -1.4 1 98.44 88 PHE A C 1
ATOM 721 O O . PHE A 1 88 ? 7.625 -24.375 -2.107 1 98.44 88 PHE A O 1
ATOM 728 N N . ASN A 1 89 ? 7.094 -23.359 -0.203 1 98.5 89 ASN A N 1
ATOM 729 C CA . ASN A 1 89 ? 6.371 -24.5 0.361 1 98.5 89 ASN A CA 1
ATOM 730 C C . ASN A 1 89 ? 4.891 -24.469 -0.017 1 98.5 89 ASN A C 1
ATOM 732 O O . ASN A 1 89 ? 4.277 -25.516 -0.226 1 98.5 89 ASN A O 1
ATOM 736 N N . GLU A 1 90 ? 4.352 -23.266 -0.068 1 98.56 90 GLU A N 1
ATOM 737 C CA . GLU A 1 90 ? 2.945 -23.078 -0.408 1 98.56 90 GLU A CA 1
ATOM 738 C C . GLU A 1 90 ? 2.77 -21.906 -1.374 1 98.56 90 GLU A C 1
ATOM 740 O O . GLU A 1 90 ? 3.48 -20.906 -1.282 1 98.56 90 GLU A O 1
ATOM 745 N N . ILE A 1 91 ? 1.88 -22.141 -2.258 1 98.38 91 ILE A N 1
ATOM 746 C CA . ILE A 1 91 ? 1.45 -21.047 -3.129 1 98.38 91 ILE A CA 1
ATOM 747 C C . ILE A 1 91 ? -0.01 -20.703 -2.84 1 98.38 91 ILE A C 1
ATOM 749 O O . ILE A 1 91 ? -0.836 -21.594 -2.635 1 98.38 91 ILE A O 1
ATOM 753 N N . TYR A 1 92 ? -0.325 -19.344 -2.793 1 98 92 TYR A N 1
ATOM 754 C CA . TYR A 1 92 ? -1.642 -18.859 -2.396 1 98 92 TYR A CA 1
ATOM 755 C C . TYR A 1 92 ? -2.34 -18.172 -3.559 1 98 92 TYR A C 1
ATOM 757 O O . TYR A 1 92 ? -1.731 -17.359 -4.262 1 98 92 TYR A O 1
ATOM 765 N N . ILE A 1 93 ? -3.59 -18.5 -3.771 1 95.5 93 ILE A N 1
ATOM 7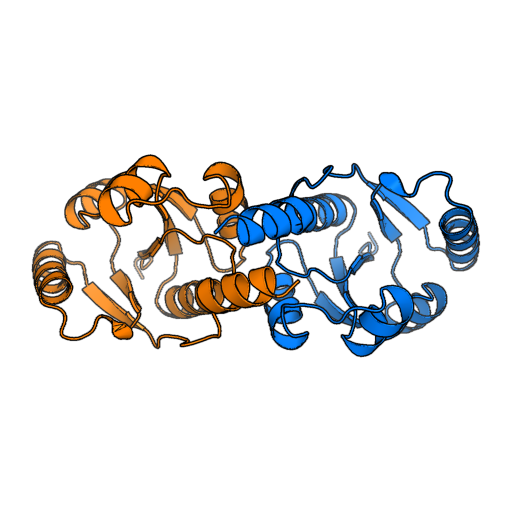66 C CA . ILE A 1 93 ? -4.398 -17.844 -4.789 1 95.5 93 ILE A CA 1
ATOM 767 C C . ILE A 1 93 ? -5.824 -17.656 -4.277 1 95.5 93 ILE A C 1
ATOM 769 O O . ILE A 1 93 ? -6.254 -18.359 -3.359 1 95.5 93 ILE A O 1
ATOM 773 N N . GLY A 1 94 ? -6.527 -16.688 -4.797 1 92.56 94 GLY A N 1
ATOM 774 C CA . GLY A 1 94 ? -7.918 -16.484 -4.422 1 92.56 94 GLY A CA 1
ATOM 775 C C . GLY A 1 94 ? -8.805 -17.688 -4.73 1 92.56 94 GLY A C 1
ATOM 776 O O . GLY A 1 94 ? -8.57 -18.391 -5.715 1 92.56 94 GLY A O 1
ATOM 777 N N . ASP A 1 95 ? -9.766 -17.797 -3.91 1 92.44 95 ASP A N 1
ATOM 778 C CA . ASP A 1 95 ? -10.633 -18.953 -4.074 1 92.44 95 ASP A CA 1
ATOM 779 C C . ASP A 1 95 ? -11.633 -18.734 -5.207 1 92.44 95 ASP A C 1
ATOM 781 O O . ASP A 1 95 ? -12.445 -19.625 -5.504 1 92.44 95 ASP A O 1
ATOM 785 N N . ASP A 1 96 ? -11.602 -17.625 -5.852 1 87.62 96 ASP A N 1
ATOM 786 C CA . ASP A 1 96 ? -12.391 -17.406 -7.055 1 87.62 96 ASP A CA 1
ATOM 787 C C . ASP A 1 96 ? -11.914 -18.297 -8.203 1 87.62 96 ASP A C 1
ATOM 789 O O . ASP A 1 96 ? -12.633 -18.5 -9.18 1 87.62 96 ASP A O 1
ATOM 793 N N . TRP A 1 97 ? -10.789 -18.922 -8.078 1 88.19 97 TRP A N 1
ATOM 794 C CA . TRP A 1 97 ? -10.203 -19.781 -9.094 1 88.19 97 TRP A CA 1
ATOM 795 C C . TRP A 1 97 ? -10.445 -21.266 -8.773 1 88.19 97 TRP A C 1
ATOM 797 O O . TRP A 1 97 ? -10.039 -22.141 -9.523 1 88.19 97 TRP A O 1
ATOM 807 N N . LYS A 1 98 ? -11.086 -21.531 -7.652 1 87.75 98 LYS A N 1
ATOM 808 C CA . LYS A 1 98 ? -11.344 -22.906 -7.285 1 87.75 98 LYS A CA 1
ATOM 809 C C . LYS A 1 98 ? -12.18 -23.625 -8.352 1 87.75 98 LYS A C 1
ATOM 811 O O . LYS A 1 98 ? -13.172 -23.062 -8.828 1 87.75 98 LYS A O 1
ATOM 816 N N . GLY A 1 99 ? -11.758 -24.812 -8.688 1 88.19 99 GLY A N 1
ATOM 817 C CA . GLY A 1 99 ? -12.461 -25.578 -9.703 1 88.19 99 GLY A CA 1
ATOM 818 C C . GLY A 1 99 ? -11.977 -25.297 -11.109 1 88.19 99 GLY A C 1
ATOM 819 O O . GLY A 1 99 ? -12.375 -25.984 -12.055 1 88.19 99 GLY A O 1
ATOM 820 N N . ASN A 1 100 ? -11.195 -24.297 -11.242 1 90.62 100 ASN A N 1
ATOM 821 C CA . ASN A 1 100 ? -10.594 -23.984 -12.531 1 90.62 100 ASN A CA 1
ATOM 822 C C . ASN A 1 100 ? -9.578 -25.047 -12.945 1 90.62 100 ASN A C 1
ATOM 824 O O . ASN A 1 100 ? -8.719 -25.438 -12.148 1 90.62 100 ASN A O 1
ATOM 828 N N . ALA A 1 101 ? -9.664 -25.531 -14.148 1 91.62 101 ALA A N 1
ATOM 829 C CA . ALA A 1 101 ? -8.844 -26.641 -14.641 1 91.62 101 ALA A CA 1
ATOM 830 C C . ALA A 1 101 ? -7.359 -26.297 -14.555 1 91.62 101 ALA A C 1
ATOM 832 O O . ALA A 1 101 ? -6.539 -27.156 -14.227 1 91.62 101 ALA A O 1
ATOM 833 N N . ARG A 1 102 ? -7.059 -25.094 -14.875 1 90.06 102 ARG A N 1
ATOM 834 C CA . ARG A 1 102 ? -5.664 -24.656 -14.844 1 90.06 102 ARG A CA 1
ATOM 835 C C . ARG A 1 102 ? -5.094 -24.781 -13.438 1 90.06 102 ARG A C 1
ATOM 837 O O . ARG A 1 102 ? -3.982 -25.281 -13.25 1 90.06 102 ARG A O 1
ATOM 844 N N . TRP A 1 103 ? -5.812 -24.375 -12.477 1 92.25 103 TRP A N 1
ATOM 845 C CA . TRP A 1 103 ? -5.305 -24.359 -11.102 1 92.25 103 TRP A CA 1
ATOM 846 C C . TRP A 1 103 ? -5.363 -25.75 -10.484 1 92.25 103 TRP A C 1
ATOM 848 O O . TRP A 1 103 ? -4.578 -26.062 -9.586 1 92.25 103 TRP A O 1
ATOM 858 N N . GLU A 1 104 ? -6.211 -26.531 -10.953 1 91.56 104 GLU A N 1
ATOM 859 C CA . GLU A 1 104 ? -6.176 -27.938 -10.547 1 91.56 104 GLU A CA 1
ATOM 860 C C . GLU A 1 104 ? -4.891 -28.625 -11.008 1 91.56 104 GLU A C 1
ATOM 862 O O . GLU A 1 104 ? -4.254 -29.344 -10.242 1 91.56 104 GLU A O 1
ATOM 867 N N . LYS A 1 105 ? -4.609 -28.359 -12.211 1 94.19 105 LYS A N 1
ATOM 868 C CA . LYS A 1 105 ? -3.365 -28.891 -12.758 1 94.19 105 LYS A CA 1
ATOM 869 C C . LYS A 1 105 ? -2.156 -28.359 -11.992 1 94.19 105 LYS A C 1
ATOM 871 O O . LYS A 1 105 ? -1.249 -29.125 -11.648 1 94.19 105 LYS A O 1
ATOM 876 N N . THR A 1 106 ? -2.188 -27.062 -11.75 1 94.38 106 THR A N 1
ATOM 877 C CA . THR A 1 106 ? -1.104 -26.438 -11.008 1 94.38 106 THR A CA 1
ATOM 878 C C . THR A 1 106 ? -0.953 -27.078 -9.633 1 94.38 106 THR A C 1
ATOM 880 O O . THR A 1 106 ? 0.165 -27.344 -9.18 1 94.38 106 THR A O 1
ATOM 883 N N . GLY A 1 107 ? -2.061 -27.359 -8.945 1 95.12 107 GLY A N 1
ATOM 884 C CA . GLY A 1 107 ? -2.027 -28 -7.641 1 95.12 107 GLY A CA 1
ATOM 885 C C . GLY A 1 107 ? -1.327 -29.344 -7.656 1 95.12 107 GLY A C 1
ATOM 886 O O . GLY A 1 107 ? -0.501 -29.625 -6.789 1 95.12 107 GLY A O 1
ATOM 887 N N . LYS A 1 108 ? -1.606 -30.125 -8.641 1 95.69 108 LYS A N 1
ATOM 888 C CA . LYS A 1 108 ? -0.998 -31.453 -8.766 1 95.69 108 LYS A CA 1
ATOM 889 C C . LYS A 1 108 ? 0.504 -31.344 -9.008 1 95.69 108 LYS A C 1
ATOM 891 O O . LYS A 1 108 ? 1.29 -32.062 -8.406 1 95.69 108 LYS A O 1
ATOM 896 N N . GLU A 1 109 ? 0.829 -30.422 -9.883 1 95.88 109 GLU A N 1
ATOM 897 C CA . GLU A 1 109 ? 2.238 -30.188 -10.188 1 95.88 109 GLU A CA 1
ATOM 898 C C . GLU A 1 109 ? 3.016 -29.766 -8.945 1 95.88 109 GLU A C 1
ATOM 900 O O . GLU A 1 109 ? 4.137 -30.219 -8.727 1 95.88 109 GLU A O 1
ATOM 905 N N . MET A 1 110 ? 2.41 -28.922 -8.195 1 96.69 110 MET A N 1
ATOM 906 C CA . MET A 1 110 ? 3.053 -28.453 -6.973 1 96.69 110 MET A CA 1
ATOM 907 C C . MET A 1 110 ? 3.242 -29.594 -5.98 1 96.69 110 MET A C 1
ATOM 909 O O . MET A 1 110 ? 4.293 -29.703 -5.348 1 96.69 110 MET A O 1
ATOM 913 N N . GLU A 1 111 ? 2.256 -30.406 -5.836 1 96.06 111 GLU A N 1
ATOM 914 C CA . GLU A 1 111 ? 2.344 -31.547 -4.93 1 96.06 111 GLU A CA 1
ATOM 915 C C . GLU A 1 111 ? 3.523 -32.438 -5.289 1 96.06 111 GLU A C 1
ATOM 917 O O . GLU A 1 111 ? 4.227 -32.938 -4.406 1 96.06 111 GLU A O 1
ATOM 922 N N . GLU A 1 112 ? 3.713 -32.594 -6.504 1 96.75 112 GLU A N 1
ATOM 923 C CA . GLU A 1 112 ? 4.812 -33.438 -6.977 1 96.75 112 GLU A CA 1
ATOM 924 C C . GLU A 1 112 ? 6.164 -32.844 -6.582 1 96.75 112 GLU A C 1
ATOM 926 O O . GLU A 1 112 ? 7.141 -33.594 -6.41 1 96.75 112 GLU A O 1
ATOM 931 N N . LEU A 1 113 ? 6.219 -31.547 -6.43 1 96.69 113 LEU A N 1
ATOM 932 C CA . LEU A 1 113 ? 7.453 -30.844 -6.082 1 96.69 113 LEU A CA 1
ATOM 933 C C . LEU A 1 113 ? 7.578 -30.688 -4.57 1 96.69 113 LEU A C 1
ATOM 935 O O . LEU A 1 113 ? 8.562 -30.125 -4.078 1 96.69 113 LEU A O 1
ATOM 939 N N . GLY A 1 114 ? 6.582 -31.141 -3.855 1 96.44 114 GLY A N 1
ATOM 940 C CA . GLY A 1 114 ? 6.598 -31.016 -2.406 1 96.44 114 GLY A CA 1
ATOM 941 C C . GLY A 1 114 ? 6.012 -29.703 -1.914 1 96.44 114 GLY A C 1
ATOM 942 O O . GLY A 1 114 ? 6.219 -29.312 -0.761 1 96.44 114 GLY A O 1
ATOM 943 N N . ALA A 1 115 ? 5.359 -29.016 -2.807 1 97.81 115 ALA A N 1
ATOM 944 C CA . ALA A 1 115 ? 4.672 -27.781 -2.451 1 97.81 115 ALA A CA 1
ATOM 945 C C . ALA A 1 115 ? 3.158 -27.969 -2.453 1 97.81 115 ALA A C 1
ATOM 947 O O . ALA A 1 115 ? 2.662 -29.047 -2.809 1 97.81 115 ALA A O 1
ATOM 948 N N . LYS A 1 116 ? 2.445 -26.953 -1.941 1 97.31 116 LYS A N 1
ATOM 949 C CA . LYS A 1 116 ? 0.994 -27.047 -1.812 1 97.31 116 LYS A CA 1
ATOM 950 C C . LYS A 1 116 ? 0.312 -25.781 -2.342 1 97.31 116 LYS A C 1
ATOM 952 O O . LYS A 1 116 ? 0.782 -24.672 -2.102 1 97.31 116 LYS A O 1
ATOM 957 N N . LEU A 1 117 ? -0.767 -26.016 -3.078 1 97.12 117 LEU A N 1
ATOM 958 C CA . LEU A 1 117 ? -1.644 -24.922 -3.498 1 97.12 117 LEU A CA 1
ATOM 959 C C . LEU A 1 117 ? -2.725 -24.656 -2.455 1 97.12 117 LEU A C 1
ATOM 961 O O . LEU A 1 117 ? -3.434 -25.578 -2.045 1 97.12 117 LEU A O 1
ATOM 965 N N . VAL A 1 118 ? -2.852 -23.453 -2.006 1 97.31 118 VAL A N 1
ATOM 966 C CA . VAL A 1 118 ? -3.822 -23.062 -0.986 1 97.31 118 VAL A CA 1
ATOM 967 C C . VAL A 1 118 ? -4.727 -21.953 -1.523 1 97.31 118 VAL A C 1
ATOM 969 O O . VAL A 1 118 ? -4.242 -20.922 -1.987 1 97.31 118 VAL A O 1
ATOM 972 N N . PHE A 1 119 ? -6.012 -22.203 -1.488 1 96.12 119 PHE A N 1
ATOM 973 C CA . PHE A 1 119 ? -6.98 -21.188 -1.86 1 96.12 119 PHE A CA 1
ATOM 974 C C . PHE A 1 119 ? -7.328 -20.297 -0.666 1 96.12 119 PHE A C 1
ATOM 976 O O . PHE A 1 119 ? -7.605 -20.812 0.425 1 96.12 119 PHE A O 1
ATOM 983 N N . LEU A 1 120 ? -7.285 -19.047 -0.852 1 96.38 120 LEU A N 1
ATOM 984 C CA . LEU A 1 120 ? -7.621 -18.078 0.189 1 96.38 120 LEU A CA 1
ATOM 985 C C . LEU A 1 120 ? -8.914 -17.344 -0.151 1 96.38 120 LEU A C 1
ATOM 987 O O . LEU A 1 120 ? -9.258 -17.188 -1.326 1 96.38 120 LEU A O 1
ATOM 991 N N . PRO A 1 121 ? -9.602 -16.875 0.923 1 90.56 121 PRO A N 1
ATOM 992 C CA . PRO A 1 121 ? -10.812 -16.109 0.642 1 90.56 121 PRO A CA 1
ATOM 993 C C . PRO A 1 121 ? -10.555 -14.922 -0.279 1 90.56 121 PRO A C 1
ATOM 995 O O . PRO A 1 121 ? -9.609 -14.164 -0.065 1 90.56 121 PRO A O 1
ATOM 998 N N . TYR A 1 122 ? -11.359 -14.891 -1.292 1 81.69 122 TYR A N 1
ATOM 999 C CA . TYR A 1 122 ? -11.258 -13.828 -2.285 1 81.69 122 TYR A CA 1
ATOM 1000 C C . TYR A 1 122 ? -12.094 -12.625 -1.883 1 81.69 122 TYR A C 1
ATOM 1002 O O . TYR A 1 122 ? -13.25 -12.766 -1.471 1 81.69 122 TYR A O 1
ATOM 1010 N N . THR A 1 123 ? -11.398 -11.508 -1.771 1 74.56 123 THR A N 1
ATOM 1011 C CA . THR A 1 123 ? -12.148 -10.266 -1.598 1 74.56 123 THR A CA 1
ATOM 1012 C C . THR A 1 123 ? -12.695 -9.773 -2.936 1 74.56 123 THR A C 1
ATOM 1014 O O . THR A 1 123 ? -11.938 -9.539 -3.875 1 74.56 123 THR A O 1
ATOM 1017 N N . LYS A 1 124 ? -14.016 -10.047 -3.201 1 61.38 124 LYS A N 1
ATOM 1018 C CA . LYS A 1 124 ? -14.664 -9.617 -4.438 1 61.38 124 LYS A CA 1
ATOM 1019 C C . LYS A 1 124 ? -14.406 -8.141 -4.707 1 61.38 124 LYS A C 1
ATOM 1021 O O . LYS A 1 124 ? -14.766 -7.285 -3.893 1 61.38 124 LYS A O 1
ATOM 1026 N N . ASP A 1 125 ? -13.289 -7.809 -5.059 1 52.62 125 ASP A N 1
ATOM 1027 C CA . ASP A 1 125 ? -12.805 -6.441 -5.23 1 52.62 125 ASP A CA 1
ATOM 1028 C C . ASP A 1 125 ? -13.68 -5.668 -6.211 1 52.62 125 ASP A C 1
ATOM 1030 O O . ASP A 1 125 ? -13.812 -6.055 -7.371 1 52.62 125 ASP A O 1
ATOM 1034 N N . THR A 1 126 ? -14.836 -5.289 -5.926 1 51.91 126 THR A N 1
ATOM 1035 C CA . THR A 1 126 ? -15.406 -4.164 -6.664 1 51.91 126 THR A CA 1
ATOM 1036 C C . THR A 1 126 ? -14.305 -3.301 -7.27 1 51.91 126 THR A C 1
ATOM 1038 O O . THR A 1 126 ? -14.586 -2.289 -7.914 1 51.91 126 THR A O 1
ATOM 1041 N N . SER A 1 127 ? -13.016 -3.443 -6.98 1 56.03 127 SER A N 1
ATOM 1042 C CA . SER A 1 127 ? -12.156 -2.285 -6.777 1 56.03 127 SER A CA 1
ATOM 1043 C C . SER A 1 127 ? -11.578 -1.786 -8.094 1 56.03 127 SER A C 1
ATOM 1045 O O . SER A 1 127 ? -11.75 -0.619 -8.453 1 56.03 127 SER A O 1
ATOM 1047 N N . SER A 1 128 ? -10.766 -2.723 -8.812 1 58.69 128 SER A N 1
ATOM 1048 C CA . SER A 1 128 ? -10.102 -2.035 -9.914 1 58.69 128 SER A CA 1
ATOM 1049 C C . SER A 1 128 ? -11.102 -1.577 -10.969 1 58.69 128 SER A C 1
ATOM 1051 O O . SER A 1 128 ? -11 -0.461 -11.484 1 58.69 128 SER A O 1
ATOM 1053 N N . THR A 1 129 ? -12.086 -2.516 -11.203 1 59.5 129 THR A N 1
ATOM 1054 C CA . THR A 1 129 ? -13.102 -2.176 -12.188 1 59.5 129 THR A CA 1
ATOM 1055 C C . THR A 1 129 ? -13.922 -0.969 -11.734 1 59.5 129 THR A C 1
ATOM 1057 O O . THR A 1 129 ? -14.172 -0.053 -12.523 1 59.5 129 THR A O 1
ATOM 1060 N N . MET A 1 130 ? -14.359 -1.063 -10.5 1 60.5 130 MET A N 1
ATOM 1061 C CA . MET A 1 130 ? -15.109 0.074 -9.969 1 60.5 130 MET A CA 1
ATOM 1062 C C . MET A 1 130 ? -14.266 1.344 -10.008 1 60.5 130 MET A C 1
ATOM 1064 O O . MET A 1 130 ? -14.766 2.418 -10.344 1 60.5 130 MET A O 1
ATOM 1068 N N . LEU A 1 131 ? -13.016 1.08 -9.719 1 64.12 131 LEU A N 1
ATOM 1069 C CA . LEU A 1 131 ? -12.117 2.23 -9.742 1 64.12 131 LEU A CA 1
ATOM 1070 C C . LEU A 1 131 ? -11.969 2.777 -11.156 1 64.12 131 LEU A C 1
ATOM 1072 O O . LEU A 1 131 ? -12 3.994 -11.359 1 64.12 131 LEU A O 1
ATOM 1076 N N . ARG A 1 132 ? -12.023 1.767 -11.977 1 61.47 132 ARG A N 1
ATOM 1077 C CA . ARG A 1 132 ? -11.945 2.17 -13.375 1 61.47 132 ARG A CA 1
ATOM 1078 C C . ARG A 1 132 ? -13.234 2.846 -13.82 1 61.47 132 ARG A C 1
ATOM 1080 O O . ARG A 1 132 ? -13.203 3.828 -14.562 1 61.47 132 ARG A O 1
ATOM 1087 N N . GLU A 1 133 ? -14.25 2.26 -13.422 1 62.5 133 GLU A N 1
ATOM 1088 C CA . GLU A 1 133 ? -15.555 2.797 -13.797 1 62.5 133 GLU A CA 1
ATOM 1089 C C . GLU A 1 133 ? -15.797 4.168 -13.172 1 62.5 133 GLU A C 1
ATOM 1091 O O . GLU A 1 133 ? -16.344 5.062 -13.812 1 62.5 133 GLU A O 1
ATOM 1096 N N . LYS A 1 134 ? -15.508 4.234 -12.008 1 61 134 LYS A N 1
ATOM 1097 C CA . LYS A 1 134 ? -15.672 5.512 -11.32 1 61 134 LYS A CA 1
ATOM 1098 C C . LYS A 1 134 ? -14.758 6.574 -11.93 1 61 134 LYS A C 1
ATOM 1100 O O . LYS A 1 134 ? -15.117 7.754 -11.977 1 61 134 LYS A O 1
ATOM 1105 N N . LEU A 1 135 ? -13.719 6.07 -12.336 1 58.31 135 LEU A N 1
ATOM 1106 C CA . LEU A 1 135 ? -12.758 6.98 -12.961 1 58.31 135 LEU A CA 1
ATOM 1107 C C . LEU A 1 135 ? -13.258 7.449 -14.32 1 58.31 135 LEU A C 1
ATOM 1109 O O . LEU A 1 135 ? -12.938 8.555 -14.766 1 58.31 135 LEU A O 1
ATOM 1113 N N . LYS A 1 136 ? -14.016 6.566 -14.906 1 56.31 136 LYS A N 1
ATOM 1114 C CA . LYS A 1 136 ? -14.664 6.953 -16.156 1 56.31 136 LYS A CA 1
ATOM 1115 C C . LYS A 1 136 ? -15.719 8.031 -15.914 1 56.31 136 LYS A C 1
ATOM 1117 O O . LYS A 1 136 ? -16.062 8.781 -16.828 1 56.31 136 LYS A O 1
ATOM 1122 N N . GLU A 1 137 ? -16.328 7.957 -14.805 1 50.44 137 GLU A N 1
ATOM 1123 C CA . GLU A 1 137 ? -17.422 8.883 -14.516 1 50.44 137 GLU A CA 1
ATOM 1124 C C . GLU A 1 137 ? -16.891 10.273 -14.164 1 50.44 137 GLU A C 1
ATOM 1126 O O . GLU A 1 137 ? -17.656 11.234 -14.102 1 50.44 137 GLU A O 1
ATOM 1131 N N . PHE A 1 138 ? -15.672 10.414 -13.992 1 42.94 138 PHE A N 1
ATOM 1132 C CA . PHE A 1 138 ? -15.164 11.766 -13.75 1 42.94 138 PHE A CA 1
ATOM 1133 C C . PHE A 1 138 ? -14.477 12.312 -14.992 1 42.94 138 PHE A C 1
ATOM 1135 O O . PHE A 1 138 ? -13.836 11.57 -15.734 1 42.94 138 PHE A O 1
ATOM 1142 N N . MET B 1 1 ? 17.359 8.117 24.703 1 60.81 1 MET B N 1
ATOM 1143 C CA . MET B 1 1 ? 16.938 9.297 23.953 1 60.81 1 MET B CA 1
ATOM 1144 C C . MET B 1 1 ? 15.445 9.266 23.688 1 60.81 1 MET B C 1
ATOM 1146 O O . MET B 1 1 ? 14.852 8.195 23.562 1 60.81 1 MET B O 1
ATOM 1150 N N . GLU B 1 2 ? 14.703 10.32 23.969 1 86.25 2 GLU B N 1
ATOM 1151 C CA . GLU B 1 2 ? 13.25 10.359 23.859 1 86.25 2 GLU B CA 1
ATOM 1152 C C . GLU B 1 2 ? 12.789 10.023 22.453 1 86.25 2 GLU B C 1
ATOM 1154 O O . GLU B 1 2 ? 13.438 10.398 21.469 1 86.25 2 GLU B O 1
ATOM 1159 N N . LYS B 1 3 ? 11.883 9.133 22.219 1 94.19 3 LYS B N 1
ATOM 1160 C CA . LYS B 1 3 ? 11.312 8.688 20.953 1 94.19 3 LYS B CA 1
ATOM 1161 C C . LYS B 1 3 ? 10.711 9.852 20.172 1 94.19 3 LYS B C 1
ATOM 1163 O O . LYS B 1 3 ? 9.875 10.594 20.703 1 94.19 3 LYS B O 1
ATOM 1168 N N . LYS B 1 4 ? 11.297 10.156 19.047 1 98.31 4 LYS B N 1
ATOM 1169 C CA . LYS B 1 4 ? 10.773 11.211 18.188 1 98.31 4 LYS B CA 1
ATOM 1170 C C . LYS B 1 4 ? 9.523 10.75 17.453 1 98.31 4 LYS B C 1
ATOM 1172 O O . LYS B 1 4 ? 9.578 9.789 16.688 1 98.31 4 LYS B O 1
ATOM 1177 N N . ILE B 1 5 ? 8.43 11.414 17.703 1 98.69 5 ILE B N 1
ATOM 1178 C CA . ILE B 1 5 ? 7.152 11.102 17.078 1 98.69 5 ILE B CA 1
ATOM 1179 C C . ILE B 1 5 ? 6.93 12.031 15.883 1 98.69 5 ILE B C 1
ATOM 1181 O O . ILE B 1 5 ? 6.953 13.258 16.031 1 98.69 5 ILE B O 1
ATOM 1185 N N . GLY B 1 6 ? 6.832 11.406 14.68 1 98.81 6 GLY B N 1
ATOM 1186 C CA . GLY B 1 6 ? 6.504 12.133 13.461 1 98.81 6 GLY B CA 1
ATOM 1187 C C . GLY B 1 6 ? 5.047 12 13.062 1 98.81 6 GLY B C 1
ATOM 1188 O O . GLY B 1 6 ? 4.375 11.047 13.453 1 98.81 6 GLY B O 1
ATOM 1189 N N . TYR B 1 7 ? 4.605 13.008 12.328 1 98.81 7 TYR B N 1
ATOM 1190 C CA . TYR B 1 7 ? 3.227 13.016 11.844 1 98.81 7 TYR B CA 1
ATOM 1191 C C . TYR B 1 7 ? 3.154 13.492 10.398 1 98.81 7 TYR B C 1
ATOM 1193 O O . TYR B 1 7 ? 3.852 14.43 10.008 1 98.81 7 TYR B O 1
ATOM 1201 N N . THR B 1 8 ? 2.416 12.836 9.617 1 98.5 8 THR B N 1
ATOM 1202 C CA . THR B 1 8 ? 1.98 13.32 8.312 1 98.5 8 THR B CA 1
ATOM 1203 C C . THR B 1 8 ? 0.515 12.969 8.07 1 98.5 8 THR B C 1
ATOM 1205 O O . THR B 1 8 ? -0.05 12.125 8.758 1 98.5 8 THR B O 1
ATOM 1208 N N . GLN B 1 9 ? -0.023 13.648 7.113 1 97.62 9 GLN B N 1
ATOM 1209 C CA . GLN B 1 9 ? -1.466 13.547 6.926 1 97.62 9 GLN B CA 1
ATOM 1210 C C . GLN B 1 9 ? -1.839 13.688 5.453 1 97.62 9 GLN B C 1
ATOM 1212 O O . GLN B 1 9 ? -1.194 14.43 4.711 1 97.62 9 GLN B O 1
ATOM 1217 N N . GLY B 1 10 ? -2.885 12.953 5.078 1 96.69 10 GLY B N 1
ATOM 1218 C CA . GLY B 1 10 ? -3.363 13.062 3.707 1 96.69 10 GLY B CA 1
ATOM 1219 C C . GLY B 1 10 ? -4.633 12.266 3.453 1 96.69 10 GLY B C 1
ATOM 1220 O O . GLY B 1 10 ? -5.176 11.641 4.371 1 96.69 10 GLY B O 1
ATOM 1221 N N . THR B 1 11 ? -5.152 12.414 2.229 1 96.5 11 THR B N 1
ATOM 1222 C CA . THR B 1 11 ? -6.328 11.672 1.801 1 96.5 11 THR B CA 1
ATOM 1223 C C . THR B 1 11 ? -5.957 10.234 1.429 1 96.5 11 THR B C 1
ATOM 1225 O O . THR B 1 11 ? -6.699 9.297 1.724 1 96.5 11 THR B O 1
ATOM 1228 N N . PHE B 1 12 ? -4.891 10.078 0.685 1 95.44 12 PHE B N 1
ATOM 1229 C CA . PHE B 1 12 ? -4.332 8.805 0.246 1 95.44 12 PHE B CA 1
ATOM 1230 C C . PHE B 1 12 ? -5.328 8.039 -0.621 1 95.44 12 PHE B C 1
ATOM 1232 O O . PHE B 1 12 ? -5.473 6.824 -0.489 1 95.44 12 PHE B O 1
ATOM 1239 N N . ASP B 1 13 ? -6.055 8.867 -1.378 1 92.56 13 ASP B N 1
ATOM 1240 C CA . ASP B 1 13 ? -6.98 8.273 -2.342 1 92.56 13 ASP B CA 1
ATOM 1241 C C . ASP B 1 13 ? -6.223 7.629 -3.502 1 92.56 13 ASP B C 1
ATOM 1243 O O . ASP B 1 13 ? -5.27 8.211 -4.027 1 92.56 13 ASP B O 1
ATOM 1247 N N . MET B 1 14 ? -6.707 6.422 -3.873 1 90.38 14 MET B N 1
ATOM 1248 C CA . MET B 1 14 ? -6.035 5.719 -4.961 1 90.38 14 MET B CA 1
ATOM 1249 C C . MET B 1 14 ? -4.527 5.668 -4.734 1 90.38 14 MET B C 1
ATOM 1251 O O . MET B 1 14 ? -3.756 6.18 -5.547 1 90.38 14 MET B O 1
ATOM 1255 N N . PHE B 1 15 ? -4.211 5.043 -3.678 1 93.69 15 PHE B N 1
ATOM 1256 C CA . PHE B 1 15 ? -2.85 4.992 -3.162 1 93.69 15 PHE B CA 1
ATOM 1257 C C . PHE B 1 15 ? -1.852 4.754 -4.289 1 93.69 15 PHE B C 1
ATOM 1259 O O . PHE B 1 15 ? -2.053 3.873 -5.129 1 93.69 15 PHE B O 1
ATOM 1266 N N . HIS B 1 16 ? -0.797 5.516 -4.332 1 93.31 16 HIS B N 1
ATOM 1267 C CA . HIS B 1 16 ? 0.201 5.445 -5.391 1 93.31 16 HIS B CA 1
ATOM 1268 C C . HIS B 1 16 ? 1.592 5.781 -4.863 1 93.31 16 HIS B C 1
ATOM 1270 O O . HIS B 1 16 ? 1.758 6.059 -3.674 1 93.31 16 HIS B O 1
ATOM 1276 N N . ILE B 1 17 ? 2.516 5.789 -5.785 1 94.44 17 ILE B N 1
ATOM 1277 C CA . ILE B 1 17 ? 3.926 5.852 -5.414 1 94.44 17 ILE B CA 1
ATOM 1278 C C . ILE B 1 17 ? 4.219 7.176 -4.715 1 94.44 17 ILE B C 1
ATOM 1280 O O . ILE B 1 17 ? 5.062 7.242 -3.82 1 94.44 17 ILE B O 1
ATOM 1284 N N . GLY B 1 18 ? 3.555 8.234 -5.078 1 92.56 18 GLY B N 1
ATOM 1285 C CA . GLY B 1 18 ? 3.721 9.508 -4.398 1 92.56 18 GLY B CA 1
ATOM 1286 C C . GLY B 1 18 ? 3.371 9.453 -2.924 1 92.56 18 GLY B C 1
ATOM 1287 O O . GLY B 1 18 ? 4.086 10.008 -2.088 1 92.56 18 GLY B O 1
ATOM 1288 N N . HIS B 1 19 ? 2.215 8.828 -2.625 1 95.5 19 HIS B N 1
ATOM 1289 C CA . HIS B 1 19 ? 1.831 8.625 -1.231 1 95.5 19 HIS B CA 1
ATOM 1290 C C . HIS B 1 19 ? 2.896 7.84 -0.476 1 95.5 19 HIS B C 1
ATOM 1292 O O . HIS B 1 19 ? 3.301 8.227 0.622 1 95.5 19 HIS B O 1
ATOM 1298 N N . LEU B 1 20 ? 3.359 6.773 -1.055 1 97.25 20 LEU B N 1
ATOM 1299 C CA . LEU B 1 20 ? 4.363 5.922 -0.422 1 97.25 20 LEU B CA 1
ATOM 1300 C C . LEU B 1 20 ? 5.641 6.707 -0.142 1 97.25 20 LEU B C 1
ATOM 1302 O O . LEU B 1 20 ? 6.211 6.602 0.946 1 97.25 20 LEU B O 1
ATOM 1306 N N . ASN B 1 21 ? 6.062 7.426 -1.108 1 96.12 21 ASN B N 1
ATOM 1307 C CA . ASN B 1 21 ? 7.297 8.188 -0.951 1 96.12 21 ASN B CA 1
ATOM 1308 C C . ASN B 1 21 ? 7.195 9.195 0.19 1 96.12 21 ASN B C 1
ATOM 1310 O O . ASN B 1 21 ? 8.141 9.367 0.959 1 96.12 21 ASN B O 1
ATOM 1314 N N . LEU B 1 22 ? 6.117 9.852 0.257 1 96.25 22 LEU B N 1
ATOM 1315 C CA . LEU B 1 22 ? 5.91 10.781 1.365 1 96.25 22 LEU B CA 1
ATOM 1316 C C . LEU B 1 22 ? 6.047 10.062 2.705 1 96.25 22 LEU B C 1
ATOM 1318 O O . LEU B 1 22 ? 6.77 10.523 3.59 1 96.25 22 LEU B O 1
ATOM 1322 N N . ILE B 1 23 ? 5.402 8.945 2.854 1 98.25 23 ILE B N 1
ATOM 1323 C CA . ILE B 1 23 ? 5.379 8.18 4.094 1 98.25 23 ILE B CA 1
ATOM 1324 C C . ILE B 1 23 ? 6.777 7.633 4.391 1 98.25 23 ILE B C 1
ATOM 1326 O O . ILE B 1 23 ? 7.273 7.762 5.512 1 98.25 23 ILE B O 1
ATOM 1330 N N . ARG B 1 24 ? 7.402 7.094 3.418 1 98.25 24 ARG B N 1
ATOM 1331 C CA . ARG B 1 24 ? 8.742 6.531 3.557 1 98.25 24 ARG B CA 1
ATOM 1332 C C . ARG B 1 24 ? 9.742 7.602 3.979 1 98.25 24 ARG B C 1
ATOM 1334 O O . ARG B 1 24 ? 10.547 7.383 4.887 1 98.25 24 ARG B O 1
ATOM 1341 N N . ASN B 1 25 ? 9.688 8.688 3.305 1 97.69 25 ASN B N 1
ATOM 1342 C CA . ASN B 1 25 ? 10.594 9.781 3.637 1 97.69 25 ASN B CA 1
ATOM 1343 C C . ASN B 1 25 ? 10.32 10.32 5.035 1 97.69 25 ASN B C 1
ATOM 1345 O O . ASN B 1 25 ? 11.258 10.656 5.77 1 97.69 25 ASN B O 1
ATOM 1349 N N . ALA B 1 26 ? 9.047 10.438 5.398 1 98.44 26 ALA B N 1
ATOM 1350 C CA . ALA B 1 26 ? 8.68 10.875 6.742 1 98.44 26 ALA B CA 1
ATOM 1351 C C . ALA B 1 26 ? 9.273 9.953 7.805 1 98.44 26 ALA B C 1
ATOM 1353 O O . ALA B 1 26 ? 9.859 10.422 8.789 1 98.44 26 ALA B O 1
ATOM 1354 N N . LYS B 1 27 ? 9.211 8.719 7.57 1 98.69 27 LYS B N 1
ATOM 1355 C CA . LYS B 1 27 ? 9.68 7.73 8.539 1 98.69 27 LYS B CA 1
ATOM 1356 C C . LYS B 1 27 ? 11.18 7.887 8.789 1 98.69 27 LYS B C 1
ATOM 1358 O O . LYS B 1 27 ? 11.648 7.668 9.906 1 98.69 27 LYS B O 1
ATOM 1363 N N . LYS B 1 28 ? 11.898 8.297 7.816 1 98.25 28 LYS B N 1
ATOM 1364 C CA . LYS B 1 28 ? 13.344 8.469 7.949 1 98.25 28 LYS B CA 1
ATOM 1365 C C . LYS B 1 28 ? 13.68 9.539 8.984 1 98.25 28 LYS B C 1
ATOM 1367 O O . LYS B 1 28 ? 14.812 9.609 9.477 1 98.25 28 LYS B O 1
ATOM 1372 N N . HIS B 1 29 ? 12.727 10.328 9.398 1 98 29 HIS B N 1
ATOM 1373 C CA . HIS B 1 29 ? 13.008 11.484 10.242 1 98 29 HIS B CA 1
ATOM 1374 C C . HIS B 1 29 ? 12.516 11.266 11.664 1 98 29 HIS B C 1
ATOM 1376 O O . HIS B 1 29 ? 12.656 12.141 12.516 1 98 29 HIS B O 1
ATOM 1382 N N . CYS B 1 30 ? 11.914 10.141 11.891 1 98.62 30 CYS B N 1
ATOM 1383 C CA . CYS B 1 30 ? 11.344 9.922 13.219 1 98.62 30 CYS B CA 1
ATOM 1384 C C . CYS B 1 30 ? 11.453 8.453 13.625 1 98.62 30 CYS B C 1
ATOM 1386 O O . CYS B 1 30 ? 11.781 7.602 12.797 1 98.62 30 CYS B O 1
ATOM 1388 N N . ASP B 1 31 ? 11.242 8.195 14.922 1 98.69 31 ASP B N 1
ATOM 1389 C CA . ASP B 1 31 ? 11.273 6.836 15.461 1 98.69 31 ASP B CA 1
ATOM 1390 C C . ASP B 1 31 ? 9.891 6.188 15.383 1 98.69 31 ASP B C 1
ATOM 1392 O O . ASP B 1 31 ? 9.781 4.961 15.305 1 98.69 31 ASP B O 1
ATOM 1396 N N . TYR B 1 32 ? 8.867 6.953 15.508 1 98.81 32 TYR B N 1
ATOM 1397 C CA . TYR B 1 32 ? 7.469 6.547 15.5 1 98.81 32 TYR B CA 1
ATOM 1398 C C . TYR B 1 32 ? 6.641 7.457 14.609 1 98.81 32 TYR B C 1
ATOM 1400 O O . TYR B 1 32 ? 6.504 8.648 14.883 1 98.81 32 TYR B O 1
ATOM 1408 N N . LEU B 1 33 ? 6.078 6.938 13.516 1 98.88 33 LEU B N 1
ATOM 1409 C CA . LEU B 1 33 ? 5.352 7.754 12.547 1 98.88 33 LEU B CA 1
ATOM 1410 C C . LEU B 1 33 ? 3.848 7.527 12.664 1 98.88 33 LEU B C 1
ATOM 1412 O O . LEU B 1 33 ? 3.367 6.41 12.469 1 98.88 33 LEU B O 1
ATOM 1416 N N . ILE B 1 34 ? 3.102 8.531 12.984 1 98.94 34 ILE B N 1
ATOM 1417 C CA . ILE B 1 34 ? 1.643 8.562 12.945 1 98.94 34 ILE B CA 1
ATOM 1418 C C . ILE B 1 34 ? 1.174 9.172 11.625 1 98.94 34 ILE B C 1
ATOM 1420 O O . ILE B 1 34 ? 1.643 10.234 11.227 1 98.94 34 ILE B O 1
ATOM 1424 N N . VAL B 1 35 ? 0.348 8.492 10.945 1 98.94 35 VAL B N 1
ATOM 1425 C CA . VAL B 1 35 ? -0.204 9 9.695 1 98.94 35 VAL B CA 1
ATOM 1426 C C . VAL B 1 35 ? -1.701 9.25 9.852 1 98.94 35 VAL B C 1
ATOM 1428 O O . VAL B 1 35 ? -2.459 8.344 10.203 1 98.94 35 VAL B O 1
ATOM 1431 N N . GLY B 1 36 ? -2.113 10.453 9.664 1 98.81 36 GLY B N 1
ATOM 1432 C CA . GLY B 1 36 ? -3.523 10.812 9.633 1 98.81 36 GLY B CA 1
ATOM 1433 C C . GLY B 1 36 ? -4.16 10.602 8.273 1 98.81 36 GLY B C 1
ATOM 1434 O O . GLY B 1 36 ? -3.678 11.125 7.266 1 98.81 36 GLY B O 1
ATOM 1435 N N . VAL B 1 37 ? -5.227 9.891 8.234 1 98.81 37 VAL B N 1
ATOM 1436 C CA . VAL B 1 37 ? -6.023 9.734 7.02 1 98.81 37 VAL B CA 1
ATOM 1437 C C . VAL B 1 37 ? -7.281 10.594 7.113 1 98.81 37 VAL B C 1
ATOM 1439 O O . VAL B 1 37 ? -8.094 10.414 8.023 1 98.81 37 VAL B O 1
ATOM 1442 N N . ASN B 1 38 ? -7.43 11.5 6.156 1 98.38 38 ASN B N 1
ATOM 1443 C CA . ASN B 1 38 ? -8.547 12.438 6.191 1 98.38 38 ASN B CA 1
ATOM 1444 C C . ASN B 1 38 ? -9.883 11.734 5.992 1 98.38 38 ASN B C 1
ATOM 1446 O O . ASN B 1 38 ? -10.039 10.945 5.059 1 98.38 38 ASN B O 1
ATOM 1450 N N . ALA B 1 39 ? -10.82 12.07 6.867 1 98.44 39 ALA B N 1
ATOM 1451 C CA . ALA B 1 39 ? -12.164 11.516 6.727 1 98.44 39 ALA B CA 1
ATOM 1452 C C . ALA B 1 39 ? -12.828 12.008 5.445 1 98.44 39 ALA B C 1
ATOM 1454 O O . ALA B 1 39 ? -12.539 13.109 4.969 1 98.44 39 ALA B O 1
ATOM 1455 N N . ASP B 1 40 ? -13.781 11.219 4.973 1 97 40 ASP B N 1
ATOM 1456 C CA . ASP B 1 40 ? -14.422 11.539 3.699 1 97 40 ASP B CA 1
ATOM 1457 C C . ASP B 1 40 ? -15.094 12.914 3.754 1 97 40 ASP B C 1
ATOM 1459 O O . ASP B 1 40 ? -14.953 13.711 2.826 1 97 40 ASP B O 1
ATOM 1463 N N . ASP B 1 41 ? -15.805 13.156 4.816 1 97.12 41 ASP B N 1
ATOM 1464 C CA . ASP B 1 41 ? -16.516 14.43 4.945 1 97.12 41 ASP B CA 1
ATOM 1465 C C . ASP B 1 41 ? -15.531 15.602 4.984 1 97.12 41 ASP B C 1
ATOM 1467 O O . ASP B 1 41 ? -15.82 16.672 4.445 1 97.12 41 ASP B O 1
ATOM 1471 N N . LEU B 1 42 ? -14.438 15.383 5.668 1 97 42 LEU B N 1
ATOM 1472 C CA . LEU B 1 42 ? -13.406 16.406 5.703 1 97 42 LEU B CA 1
ATOM 1473 C C . LEU B 1 42 ? -12.883 16.703 4.301 1 97 42 LEU B C 1
ATOM 1475 O O . LEU B 1 42 ? -12.789 17.859 3.9 1 97 42 LEU B O 1
ATOM 1479 N N . VAL B 1 43 ? -12.57 15.68 3.492 1 95.56 43 VAL B N 1
ATOM 1480 C CA . VAL B 1 43 ? -12.047 15.836 2.139 1 95.56 43 VAL B CA 1
ATOM 1481 C C . VAL B 1 43 ? -13.062 16.562 1.271 1 95.56 43 VAL B C 1
ATOM 1483 O O . VAL B 1 43 ? -12.711 17.5 0.535 1 95.56 43 VAL B O 1
ATOM 1486 N N . GLU B 1 44 ? -14.234 16.141 1.418 1 94.25 44 GLU B N 1
ATOM 1487 C CA . GLU B 1 44 ? -15.305 16.766 0.639 1 94.25 44 GLU B CA 1
ATOM 1488 C C . GLU B 1 44 ? -15.414 18.25 0.957 1 94.25 44 GLU B C 1
ATOM 1490 O O . GLU B 1 44 ? -15.703 19.062 0.072 1 94.25 44 GLU B O 1
ATOM 1495 N N . SER B 1 45 ? -15.25 18.625 2.154 1 94 45 SER B N 1
ATOM 1496 C CA . SER B 1 45 ? -15.438 20 2.611 1 94 45 SER B CA 1
ATOM 1497 C C . SER B 1 45 ? -14.445 20.938 1.943 1 94 45 SER B C 1
ATOM 1499 O O . SER B 1 45 ? -14.734 22.125 1.737 1 94 45 SER B O 1
ATOM 1501 N N . TYR B 1 46 ? -13.203 20.484 1.586 1 90.62 46 TYR B N 1
ATOM 1502 C CA . TYR B 1 46 ? -12.219 21.422 1.061 1 90.62 46 TYR B CA 1
ATOM 1503 C C . TYR B 1 46 ? -11.875 21.094 -0.388 1 90.62 46 TYR B C 1
ATOM 1505 O O . TYR B 1 46 ? -11.281 21.922 -1.091 1 90.62 46 TYR B O 1
ATOM 1513 N N . LYS B 1 47 ? -12.227 19.875 -0.859 1 88.12 47 LYS B N 1
ATOM 1514 C CA . LYS B 1 47 ? -11.977 19.531 -2.252 1 88.12 47 LYS B CA 1
ATOM 1515 C C . LYS B 1 47 ? -13.273 19.5 -3.057 1 88.12 47 LYS B C 1
ATOM 1517 O O . LYS B 1 47 ? -13.25 19.391 -4.285 1 88.12 47 LYS B O 1
ATOM 1522 N N . ASN B 1 48 ? -14.352 19.531 -2.406 1 88.5 48 ASN B N 1
ATOM 1523 C CA . ASN B 1 48 ? -15.672 19.484 -3.02 1 88.5 48 ASN B CA 1
ATOM 1524 C C . ASN B 1 48 ? -15.883 18.188 -3.797 1 88.5 48 ASN B C 1
ATOM 1526 O O . ASN B 1 48 ? -16.547 18.188 -4.832 1 88.5 48 ASN B O 1
ATOM 1530 N N . LYS B 1 49 ? -15.133 17.203 -3.525 1 85.81 49 LYS B N 1
ATOM 1531 C CA . LYS B 1 49 ? -15.266 15.859 -4.094 1 85.81 49 LYS B CA 1
ATOM 1532 C C . LYS B 1 49 ? -14.938 14.789 -3.061 1 85.81 49 LYS B C 1
ATOM 1534 O O . LYS B 1 49 ? -13.953 14.906 -2.33 1 85.81 49 LYS B O 1
ATOM 1539 N N . ARG B 1 50 ? -15.781 13.859 -3.047 1 89.5 50 ARG B N 1
ATOM 1540 C CA . ARG B 1 50 ? -15.531 12.742 -2.148 1 89.5 50 ARG B CA 1
ATOM 1541 C C . ARG B 1 50 ? -14.453 11.82 -2.709 1 89.5 50 ARG B C 1
ATOM 1543 O O . ARG B 1 50 ? -14.414 11.562 -3.914 1 89.5 50 ARG B O 1
ATOM 1550 N N . PRO B 1 51 ? -13.625 11.273 -1.88 1 91.44 51 PRO B N 1
ATOM 1551 C CA . PRO B 1 51 ? -12.625 10.312 -2.361 1 91.44 51 PRO B CA 1
ATOM 1552 C C . PRO B 1 51 ? -13.258 9.117 -3.07 1 91.44 51 PRO B C 1
ATOM 1554 O O . PRO B 1 51 ? -14.367 8.695 -2.721 1 91.44 51 PRO B O 1
ATOM 1557 N N . ILE B 1 52 ? -12.602 8.602 -3.996 1 88 52 ILE B N 1
ATOM 1558 C CA . ILE B 1 52 ? -13.039 7.438 -4.754 1 88 52 ILE B CA 1
ATOM 1559 C C . ILE B 1 52 ? -13.023 6.199 -3.861 1 88 52 ILE B C 1
ATOM 1561 O O . ILE B 1 52 ? -13.969 5.414 -3.857 1 88 52 ILE B O 1
ATOM 1565 N N . VAL B 1 53 ? -11.945 6.035 -3.143 1 92.12 53 VAL B N 1
ATOM 1566 C CA . VAL B 1 53 ? -11.766 4.902 -2.24 1 92.12 53 VAL B CA 1
ATOM 1567 C C . VAL B 1 53 ? -12.297 5.258 -0.853 1 92.12 53 VAL B C 1
ATOM 1569 O O . VAL B 1 53 ? -11.953 6.309 -0.301 1 92.12 53 VAL B O 1
ATOM 1572 N N . PRO B 1 54 ? -13.086 4.371 -0.292 1 93.81 54 PRO B N 1
ATOM 1573 C CA . PRO B 1 54 ? -13.656 4.66 1.028 1 93.81 54 PRO B CA 1
ATOM 1574 C C . PRO B 1 54 ? -12.586 4.797 2.111 1 93.81 54 PRO B C 1
ATOM 1576 O O . PRO B 1 54 ? -11.531 4.156 2.029 1 93.81 54 PRO B O 1
ATOM 1579 N N . LEU B 1 55 ? -12.953 5.57 3.119 1 96.94 55 LEU B N 1
ATOM 1580 C CA . LEU B 1 55 ? -12.055 5.902 4.219 1 96.94 55 LEU B CA 1
ATOM 1581 C C . LEU B 1 55 ? -11.445 4.641 4.824 1 96.94 55 LEU B C 1
ATOM 1583 O O . LEU B 1 55 ? -10.234 4.555 5.012 1 96.94 55 LEU B O 1
ATOM 1587 N N . GLU B 1 56 ? -12.258 3.662 5.121 1 97.25 56 GLU B N 1
ATOM 1588 C CA . GLU B 1 56 ? -11.789 2.465 5.809 1 97.25 56 GLU B CA 1
ATOM 1589 C C . GLU B 1 56 ? -10.742 1.729 4.984 1 97.25 56 GLU B C 1
ATOM 1591 O O . GLU B 1 56 ? -9.742 1.249 5.531 1 97.25 56 GLU B O 1
ATOM 1596 N N . GLU B 1 57 ? -10.945 1.656 3.707 1 96.12 57 GLU B N 1
ATOM 1597 C CA . GLU B 1 57 ? -9.992 0.992 2.818 1 96.12 57 GLU B CA 1
ATOM 1598 C C . GLU B 1 57 ? -8.695 1.788 2.703 1 96.12 57 GLU B C 1
ATOM 1600 O O . GLU B 1 57 ? -7.605 1.213 2.721 1 96.12 57 GLU B O 1
ATOM 1605 N N . ARG B 1 58 ? -8.883 3.064 2.602 1 97.25 58 ARG B N 1
ATOM 1606 C CA . ARG B 1 58 ? -7.695 3.912 2.566 1 97.25 58 ARG B CA 1
ATOM 1607 C C . ARG B 1 58 ? -6.871 3.752 3.84 1 97.25 58 ARG B C 1
ATOM 1609 O O . ARG B 1 58 ? -5.652 3.574 3.777 1 97.25 58 ARG B O 1
ATOM 1616 N N . ALA B 1 59 ? -7.512 3.75 4.973 1 98.62 59 ALA B N 1
ATOM 1617 C CA . ALA B 1 59 ? -6.832 3.613 6.258 1 98.62 59 ALA B CA 1
ATOM 1618 C C . ALA B 1 59 ? -6.148 2.254 6.375 1 98.62 59 ALA B C 1
ATOM 1620 O O . ALA B 1 59 ? -5.031 2.156 6.891 1 98.62 59 ALA B O 1
ATOM 1621 N N . GLU B 1 60 ? -6.828 1.257 5.914 1 98.06 60 GLU B N 1
ATOM 1622 C CA . GLU B 1 60 ? -6.262 -0.087 5.984 1 98.06 60 GLU B CA 1
ATOM 1623 C C . GLU B 1 60 ? -4.988 -0.194 5.148 1 98.06 60 GLU B C 1
ATOM 1625 O O . GLU B 1 60 ? -4.004 -0.789 5.586 1 98.06 60 GLU B O 1
ATOM 1630 N N . ILE B 1 61 ? -5.008 0.341 3.994 1 98.38 61 ILE B N 1
ATOM 1631 C CA . ILE B 1 61 ? -3.84 0.295 3.123 1 98.38 61 ILE B CA 1
ATOM 1632 C C . ILE B 1 61 ? -2.682 1.053 3.771 1 98.38 61 ILE B C 1
ATOM 1634 O O . ILE B 1 61 ? -1.564 0.538 3.855 1 98.38 61 ILE B O 1
ATOM 1638 N N . VAL B 1 62 ? -2.953 2.209 4.293 1 98.88 62 VAL B N 1
ATOM 1639 C CA . VAL B 1 62 ? -1.912 3.006 4.934 1 98.88 62 VAL B CA 1
ATOM 1640 C C . VAL B 1 62 ? -1.359 2.258 6.145 1 98.88 62 VAL B C 1
ATOM 1642 O O . VAL B 1 62 ? -0.146 2.223 6.359 1 98.88 62 VAL B O 1
ATOM 1645 N N . ARG B 1 63 ? -2.229 1.611 6.902 1 98.88 63 ARG B N 1
ATOM 1646 C CA . ARG B 1 63 ? -1.821 0.86 8.086 1 98.88 63 ARG B CA 1
ATOM 1647 C C . ARG B 1 63 ? -0.887 -0.285 7.711 1 98.88 63 ARG B C 1
ATOM 1649 O O . ARG B 1 63 ? -0.025 -0.675 8.5 1 98.88 63 ARG B O 1
ATOM 1656 N N . ALA B 1 64 ? -1.026 -0.713 6.531 1 98.88 64 ALA B N 1
ATOM 1657 C CA . ALA B 1 64 ? -0.272 -1.888 6.102 1 98.88 64 ALA B CA 1
ATOM 1658 C C . ALA B 1 64 ? 1.1 -1.492 5.562 1 98.88 64 ALA B C 1
ATOM 1660 O O . ALA B 1 64 ? 1.935 -2.355 5.281 1 98.88 64 ALA B O 1
ATOM 1661 N N . ILE B 1 65 ? 1.342 -0.275 5.375 1 98.94 65 ILE B N 1
ATOM 1662 C CA . ILE B 1 65 ? 2.652 0.188 4.934 1 98.94 65 ILE B CA 1
ATOM 1663 C C . ILE B 1 65 ? 3.664 0.032 6.066 1 98.94 65 ILE B C 1
ATOM 1665 O O . ILE B 1 65 ? 3.43 0.499 7.184 1 98.94 65 ILE B O 1
ATOM 1669 N N . ARG B 1 66 ? 4.797 -0.521 5.867 1 98.81 66 ARG B N 1
ATOM 1670 C CA . ARG B 1 66 ? 5.715 -0.964 6.91 1 98.81 66 ARG B CA 1
ATOM 1671 C C . ARG B 1 66 ? 6.344 0.226 7.629 1 98.81 66 ARG B C 1
ATOM 1673 O O . ARG B 1 66 ? 6.848 0.088 8.742 1 98.81 66 ARG B O 1
ATOM 1680 N N . TYR B 1 67 ? 6.258 1.396 7.02 1 98.81 67 TYR B N 1
ATOM 1681 C CA . TYR B 1 67 ? 6.863 2.596 7.586 1 98.81 67 TYR B CA 1
ATOM 1682 C C . TYR B 1 67 ? 5.91 3.279 8.562 1 98.81 67 TYR B C 1
ATOM 1684 O O . TYR B 1 67 ? 6.297 4.219 9.258 1 98.81 67 TYR B O 1
ATOM 1692 N N . VAL B 1 68 ? 4.699 2.852 8.609 1 98.94 68 VAL B N 1
ATOM 1693 C CA . VAL B 1 68 ? 3.664 3.482 9.422 1 98.94 68 VAL B CA 1
ATOM 1694 C C . VAL B 1 68 ? 3.533 2.746 10.75 1 98.94 68 VAL B C 1
ATOM 1696 O O . VAL B 1 68 ? 3.295 1.537 10.781 1 98.94 68 VAL B O 1
ATOM 1699 N N . ASP B 1 69 ? 3.686 3.461 11.859 1 98.88 69 ASP B N 1
ATOM 1700 C CA . ASP B 1 69 ? 3.551 2.846 13.172 1 98.88 69 ASP B CA 1
ATOM 1701 C C . ASP B 1 69 ? 2.113 2.945 13.68 1 98.88 69 ASP B C 1
ATOM 1703 O O . ASP B 1 69 ? 1.648 2.076 14.422 1 98.88 69 ASP B O 1
ATOM 1707 N N . GLU B 1 70 ? 1.416 3.969 13.281 1 98.88 70 GLU B N 1
ATOM 1708 C CA . GLU B 1 70 ? 0.049 4.195 13.742 1 98.88 70 GLU B CA 1
ATOM 1709 C C . GLU B 1 70 ? -0.741 5.023 12.734 1 98.88 70 GLU B C 1
ATOM 1711 O O . GLU B 1 70 ? -0.21 5.969 12.148 1 98.88 70 GLU B O 1
ATOM 1716 N N . VA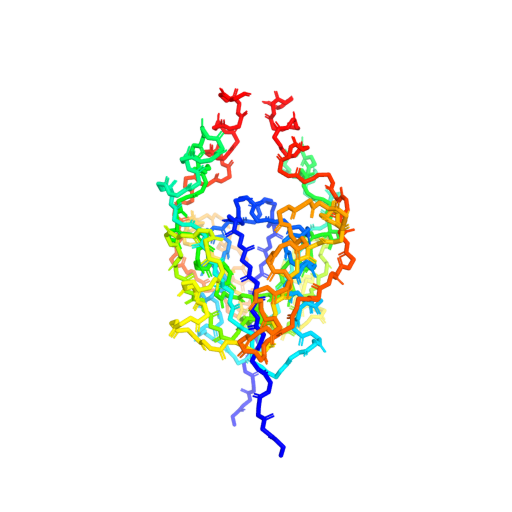L B 1 71 ? -1.98 4.664 12.508 1 98.88 71 VAL B N 1
ATOM 1717 C CA . VAL B 1 71 ? -2.896 5.434 11.672 1 98.88 71 VAL B CA 1
ATOM 1718 C C . VAL B 1 71 ? -3.998 6.043 12.539 1 98.88 71 VAL B C 1
ATOM 1720 O O . VAL B 1 71 ? -4.543 5.375 13.422 1 98.88 71 VAL B O 1
ATOM 1723 N N . ILE B 1 72 ? -4.297 7.238 12.328 1 98.75 72 ILE B N 1
ATOM 1724 C CA . ILE B 1 72 ? -5.477 7.855 12.922 1 98.75 72 ILE B CA 1
ATOM 1725 C C . ILE B 1 72 ? -6.355 8.453 11.836 1 98.75 72 ILE B C 1
ATOM 1727 O O . ILE B 1 72 ? -5.855 8.891 10.797 1 98.75 72 ILE B O 1
ATOM 1731 N N . VAL B 1 73 ? -7.605 8.43 12.07 1 98.56 73 VAL B N 1
ATOM 1732 C CA . VAL B 1 73 ? -8.539 9.133 11.203 1 98.56 73 VAL B CA 1
ATOM 1733 C C . VAL B 1 73 ? -8.664 10.586 11.641 1 98.56 73 VAL B C 1
ATOM 1735 O O . VAL B 1 73 ? -8.844 10.867 12.828 1 98.56 73 VAL B O 1
ATOM 1738 N N . THR B 1 74 ? -8.555 11.469 10.688 1 98.06 74 THR B N 1
ATOM 1739 C CA . THR B 1 74 ? -8.586 12.891 11.031 1 98.06 74 THR B CA 1
ATOM 1740 C C . THR B 1 74 ? -9.82 13.562 10.438 1 98.06 74 THR B C 1
ATOM 1742 O O . THR B 1 74 ? -10.219 13.258 9.312 1 98.06 74 THR B O 1
ATOM 1745 N N . THR B 1 75 ? -10.406 14.445 11.242 1 97.88 75 THR B N 1
ATOM 1746 C CA . THR B 1 75 ? -11.586 15.188 10.805 1 97.88 75 THR B CA 1
ATOM 1747 C C . THR B 1 75 ? -11.297 16.688 10.797 1 97.88 75 THR B C 1
ATOM 1749 O O . THR B 1 75 ? -12.219 17.5 10.766 1 97.88 75 THR B O 1
ATOM 1752 N N . THR B 1 76 ? -10.047 17.031 10.891 1 97.62 76 THR B N 1
ATOM 1753 C CA . THR B 1 76 ? -9.664 18.438 10.898 1 97.62 76 THR B CA 1
ATOM 1754 C C . THR B 1 76 ? -8.352 18.656 10.156 1 97.62 76 THR B C 1
ATOM 1756 O O . THR B 1 76 ? -7.484 17.781 10.148 1 97.62 76 THR B O 1
ATOM 1759 N N . LEU B 1 77 ? -8.188 19.797 9.562 1 95.38 77 LEU B N 1
ATOM 1760 C CA . LEU B 1 77 ? -6.93 20.188 8.938 1 95.38 77 LEU B CA 1
ATOM 1761 C C . LEU B 1 77 ? -6.129 21.109 9.867 1 95.38 77 LEU B C 1
ATOM 1763 O O . LEU B 1 77 ? -5.012 21.5 9.531 1 95.38 77 LEU B O 1
ATOM 1767 N N . ASP B 1 78 ? -6.707 21.391 10.984 1 96 78 ASP B N 1
ATOM 1768 C CA . ASP B 1 78 ? -6.031 22.203 11.984 1 96 78 ASP B CA 1
ATOM 1769 C C . ASP B 1 78 ? -4.973 21.391 12.734 1 96 78 ASP B C 1
ATOM 1771 O O . ASP B 1 78 ? -5.301 20.594 13.609 1 96 78 ASP B O 1
ATOM 1775 N N . LYS B 1 79 ? -3.744 21.672 12.406 1 97.31 79 LYS B N 1
ATOM 1776 C CA . LYS B 1 79 ? -2.643 20.875 12.93 1 97.31 79 LYS B CA 1
ATOM 1777 C C . LYS B 1 79 ? -2.463 21.078 14.43 1 97.31 79 LYS B C 1
ATOM 1779 O O . LYS B 1 79 ? -1.951 20.203 15.125 1 97.31 79 LYS B O 1
ATOM 1784 N N . LYS B 1 80 ? -2.867 22.203 14.938 1 96.56 80 LYS B N 1
ATOM 1785 C CA . LYS B 1 80 ? -2.834 22.406 16.391 1 96.56 80 LYS B CA 1
ATOM 1786 C C . LYS B 1 80 ? -3.766 21.438 17.094 1 96.56 80 LYS B C 1
ATOM 1788 O O . LYS B 1 80 ? -3.4 20.844 18.109 1 96.56 80 LYS B O 1
ATOM 1793 N N . GLN B 1 81 ? -4.961 21.297 16.516 1 97.44 81 GLN B N 1
ATOM 1794 C CA . GLN B 1 81 ? -5.918 20.344 17.078 1 97.44 81 GLN B CA 1
ATOM 1795 C C . GLN B 1 81 ? -5.375 18.922 17.016 1 97.44 81 GLN B C 1
ATOM 1797 O O . GLN B 1 81 ? -5.559 18.141 17.969 1 97.44 81 GLN B O 1
ATOM 1802 N N . VAL B 1 82 ? -4.734 18.562 15.953 1 97.75 82 VAL B N 1
ATOM 1803 C CA . VAL B 1 82 ? -4.156 17.234 15.812 1 97.75 82 VAL B CA 1
ATOM 1804 C C . VAL B 1 82 ? -3.045 17.047 16.844 1 97.75 82 VAL B C 1
ATOM 1806 O O . VAL B 1 82 ? -2.975 16 17.5 1 97.75 82 VAL B O 1
ATOM 1809 N N . TRP B 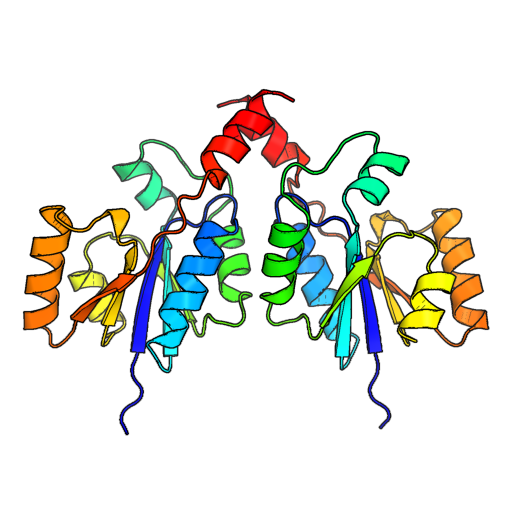1 83 ? -2.207 18.031 16.984 1 97.94 83 TRP B N 1
ATOM 1810 C CA . TRP B 1 83 ? -1.102 17.984 17.938 1 97.94 83 TRP B CA 1
ATOM 1811 C C . TRP B 1 83 ? -1.613 17.766 19.359 1 97.94 83 TRP B C 1
ATOM 1813 O O . TRP B 1 83 ? -1.017 17 20.125 1 97.94 83 TRP B O 1
ATOM 1823 N N . GLU B 1 84 ? -2.678 18.359 19.688 1 97.19 84 GLU B N 1
ATOM 1824 C CA . GLU B 1 84 ? -3.25 18.219 21.031 1 97.19 84 GLU B CA 1
ATOM 1825 C C . GLU B 1 84 ? -3.652 16.766 21.297 1 97.19 84 GLU B C 1
ATOM 1827 O O . GLU B 1 84 ? -3.652 16.328 22.453 1 97.19 84 GLU B O 1
ATOM 1832 N N . LYS B 1 85 ? -3.93 16.062 20.25 1 96.62 85 LYS B N 1
ATOM 1833 C CA . LYS B 1 85 ? -4.398 14.695 20.391 1 96.62 85 LYS B CA 1
ATOM 1834 C C . LYS B 1 85 ? -3.23 13.719 20.422 1 96.62 85 LYS B C 1
ATOM 1836 O O . LYS B 1 85 ? -3.252 12.742 21.172 1 96.62 85 LYS B O 1
ATOM 1841 N N . VAL B 1 86 ? -2.182 14 19.609 1 96.75 86 VAL B N 1
ATOM 1842 C CA . VAL B 1 86 ? -1.203 12.93 19.453 1 96.75 86 VAL B CA 1
ATOM 1843 C C . VAL B 1 86 ? 0.18 13.422 19.859 1 96.75 86 VAL B C 1
ATOM 1845 O O . VAL B 1 86 ? 1.104 12.625 20.047 1 96.75 86 VAL B O 1
ATOM 1848 N N . HIS B 1 87 ? 0.383 14.703 19.984 1 97 87 HIS B N 1
ATOM 1849 C CA . HIS B 1 87 ? 1.594 15.336 20.484 1 97 87 HIS B CA 1
ATOM 1850 C C . HIS B 1 87 ? 2.82 14.898 19.703 1 97 87 HIS B C 1
ATOM 1852 O O . HIS B 1 87 ? 3.82 14.469 20.281 1 97 87 HIS B O 1
ATOM 1858 N N . PHE B 1 88 ? 2.871 15.188 18.453 1 98.44 88 PHE B N 1
ATOM 1859 C CA . PHE B 1 88 ? 4.012 14.852 17.609 1 98.44 88 PHE B CA 1
ATOM 1860 C C . PHE B 1 88 ? 5.145 15.852 17.797 1 98.44 88 PHE B C 1
ATOM 1862 O O . PHE B 1 88 ? 4.91 16.984 18.234 1 98.44 88 PHE B O 1
ATOM 1869 N N . ASN B 1 89 ? 6.355 15.43 17.531 1 98.5 89 ASN B N 1
ATOM 1870 C CA . ASN B 1 89 ? 7.527 16.297 17.562 1 98.5 89 ASN B CA 1
ATOM 1871 C C . ASN B 1 89 ? 7.73 17.016 16.234 1 98.5 89 ASN B C 1
ATOM 1873 O O . ASN B 1 89 ? 8.172 18.172 16.203 1 98.5 89 ASN B O 1
ATOM 1877 N N . GLU B 1 90 ? 7.426 16.328 15.164 1 98.56 90 GLU B N 1
ATOM 1878 C CA . GLU B 1 90 ? 7.578 16.875 13.82 1 98.56 90 GLU B CA 1
ATOM 1879 C C . GLU B 1 90 ? 6.383 16.516 12.945 1 98.56 90 GLU B C 1
ATOM 1881 O O . GLU B 1 90 ? 5.824 15.43 13.055 1 98.56 90 GLU B O 1
ATOM 1886 N N . ILE B 1 91 ? 6.051 17.484 12.172 1 98.38 91 ILE B N 1
ATOM 1887 C CA . ILE B 1 91 ? 5.055 17.234 11.133 1 98.38 91 ILE B CA 1
ATOM 1888 C C . ILE B 1 91 ? 5.703 17.375 9.758 1 98.38 91 ILE B C 1
ATOM 1890 O O . ILE B 1 91 ? 6.516 18.266 9.539 1 98.38 91 ILE B O 1
ATOM 1894 N N . TYR B 1 92 ? 5.348 16.422 8.82 1 98 92 TYR B N 1
ATOM 1895 C CA . TYR B 1 92 ? 5.984 16.344 7.508 1 98 92 TYR B CA 1
ATOM 1896 C C . TYR B 1 92 ? 4.984 16.656 6.398 1 98 92 TYR B C 1
ATOM 1898 O O . TYR B 1 92 ? 3.859 16.156 6.406 1 98 92 TYR B O 1
ATOM 1906 N N . ILE B 1 93 ? 5.391 17.5 5.477 1 95.5 93 ILE B N 1
ATOM 1907 C CA . 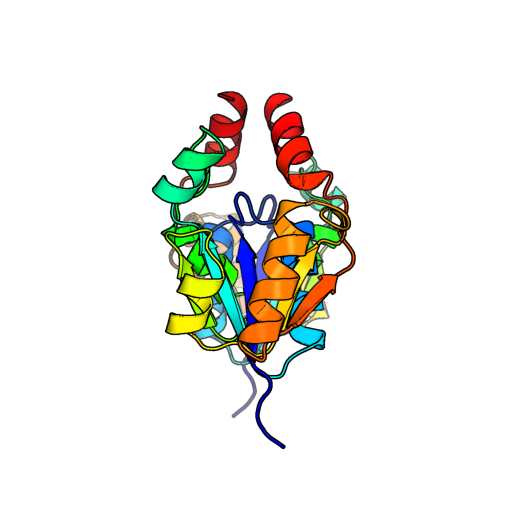ILE B 1 93 ? 4.57 17.797 4.309 1 95.5 93 ILE B CA 1
ATOM 1908 C C . ILE B 1 93 ? 5.457 17.938 3.074 1 95.5 93 ILE B C 1
ATOM 1910 O O . ILE B 1 93 ? 6.66 18.172 3.191 1 95.5 93 ILE B O 1
ATOM 1914 N N . GLY B 1 94 ? 4.891 17.719 1.917 1 92.75 94 GL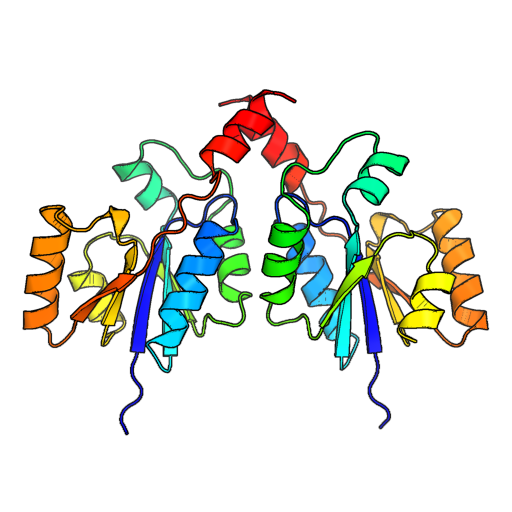Y B N 1
ATOM 1915 C CA . GLY B 1 94 ? 5.641 17.891 0.683 1 92.75 94 GLY B CA 1
ATOM 1916 C C . GLY B 1 94 ? 6.148 19.312 0.485 1 92.75 94 GLY B C 1
ATOM 1917 O O . GLY B 1 94 ? 5.492 20.266 0.885 1 92.75 94 GLY B O 1
ATOM 1918 N N . ASP B 1 95 ? 7.242 19.344 -0.168 1 92.44 95 ASP B N 1
ATOM 1919 C CA . ASP B 1 95 ? 7.863 20.656 -0.346 1 92.44 95 ASP B CA 1
ATOM 1920 C C . ASP B 1 95 ? 7.18 21.438 -1.468 1 92.44 95 ASP B C 1
ATOM 1922 O O . ASP B 1 95 ? 7.551 22.578 -1.751 1 92.44 95 ASP B O 1
ATOM 1926 N N . ASP B 1 96 ? 6.195 20.875 -2.086 1 87.81 96 ASP B N 1
ATOM 1927 C CA . ASP B 1 96 ? 5.375 21.609 -3.041 1 87.81 96 ASP B CA 1
ATOM 1928 C C . ASP B 1 96 ? 4.562 22.703 -2.344 1 87.81 96 ASP B C 1
ATOM 1930 O O . ASP B 1 96 ? 4.078 23.625 -2.992 1 87.81 96 ASP B O 1
ATOM 1934 N N . TRP B 1 97 ? 4.516 22.688 -1.058 1 88.25 97 TRP B N 1
ATOM 1935 C CA . TRP B 1 97 ? 3.762 23.656 -0.266 1 88.25 97 TRP B CA 1
ATOM 1936 C C . TRP B 1 97 ? 4.684 24.734 0.31 1 88.25 97 TRP B C 1
ATOM 1938 O O . TRP B 1 97 ? 4.227 25.641 0.995 1 88.25 97 TRP B O 1
ATOM 1948 N N . LYS B 1 98 ? 5.965 24.625 0.072 1 87.56 98 LYS B N 1
ATOM 1949 C CA . LYS B 1 98 ? 6.898 25.609 0.603 1 87.56 98 LYS B CA 1
ATOM 1950 C C . LYS B 1 98 ? 6.566 27.016 0.1 1 87.56 98 LYS B C 1
ATOM 1952 O O . LYS B 1 98 ? 6.312 27.203 -1.091 1 87.56 98 LYS B O 1
ATOM 1957 N N . GLY B 1 99 ? 6.578 27.938 1.015 1 88.19 99 GLY B N 1
ATOM 1958 C CA . GLY B 1 99 ? 6.273 29.312 0.658 1 88.19 99 GLY B CA 1
ATOM 1959 C C . GLY B 1 99 ? 4.793 29.641 0.729 1 88.19 99 GLY B C 1
ATOM 1960 O O . GLY B 1 99 ? 4.395 30.797 0.593 1 88.19 99 GLY B O 1
ATOM 1961 N N . ASN B 1 100 ? 4.012 28.625 0.861 1 90.5 100 ASN B N 1
ATOM 1962 C CA . ASN B 1 100 ? 2.574 28.812 1.032 1 90.5 100 ASN B CA 1
ATOM 1963 C C . ASN B 1 100 ? 2.25 29.469 2.377 1 90.5 100 ASN B C 1
ATOM 1965 O O . ASN B 1 100 ? 2.764 29.047 3.412 1 90.5 100 ASN B O 1
ATOM 1969 N N . ALA B 1 101 ? 1.433 30.484 2.379 1 91.5 101 ALA B N 1
ATOM 1970 C CA . ALA B 1 101 ? 1.135 31.281 3.564 1 91.5 101 ALA B CA 1
ATOM 1971 C C . ALA B 1 101 ? 0.54 30.422 4.672 1 91.5 101 ALA B C 1
ATOM 1973 O O . ALA B 1 101 ? 0.847 30.609 5.852 1 91.5 101 ALA B O 1
ATOM 1974 N N . ARG B 1 102 ? -0.299 29.531 4.266 1 90 102 ARG B N 1
ATOM 1975 C CA . ARG B 1 102 ? -0.939 28.656 5.238 1 90 102 ARG B CA 1
ATOM 1976 C C . ARG B 1 102 ? 0.094 27.812 5.98 1 90 102 ARG B C 1
ATOM 1978 O O . ARG B 1 102 ? 0.039 27.688 7.207 1 90 102 ARG B O 1
ATOM 1985 N N . TRP B 1 103 ? 1.022 27.281 5.309 1 92.12 103 TRP B N 1
ATOM 1986 C CA . TRP B 1 103 ? 1.993 26.391 5.922 1 92.12 103 TRP B CA 1
ATOM 1987 C C . TRP B 1 103 ? 3.072 27.172 6.66 1 92.12 103 TRP B C 1
ATOM 1989 O O . TRP B 1 103 ? 3.67 26.672 7.617 1 92.12 103 TRP B O 1
ATOM 1999 N N . GLU B 1 104 ? 3.283 28.359 6.266 1 91.5 104 GLU B N 1
ATOM 2000 C CA . GLU B 1 104 ? 4.145 29.219 7.059 1 91.5 104 GLU B CA 1
ATOM 2001 C C . GLU B 1 104 ? 3.539 29.5 8.43 1 91.5 104 GLU B C 1
ATOM 2003 O O . GLU B 1 104 ? 4.234 29.438 9.445 1 91.5 104 GLU B O 1
ATOM 2008 N N . LYS B 1 105 ? 2.309 29.797 8.375 1 94.19 105 LYS B N 1
ATOM 2009 C CA . LYS B 1 105 ? 1.596 30.016 9.633 1 94.19 105 LYS B CA 1
ATOM 2010 C C . LYS B 1 105 ? 1.604 28.766 10.5 1 94.19 105 LYS B C 1
ATOM 2012 O O . LYS B 1 105 ? 1.855 28.844 11.703 1 94.19 105 LYS B O 1
ATOM 2017 N N . THR B 1 106 ? 1.335 27.641 9.852 1 94.31 106 THR B N 1
ATOM 2018 C CA . THR B 1 106 ? 1.342 26.375 10.562 1 94.31 106 THR B CA 1
ATOM 2019 C C . THR B 1 106 ? 2.699 26.125 11.211 1 94.31 106 THR B C 1
ATOM 2021 O O . THR B 1 106 ? 2.773 25.672 12.359 1 94.31 106 THR B O 1
ATOM 2024 N N . GLY B 1 107 ? 3.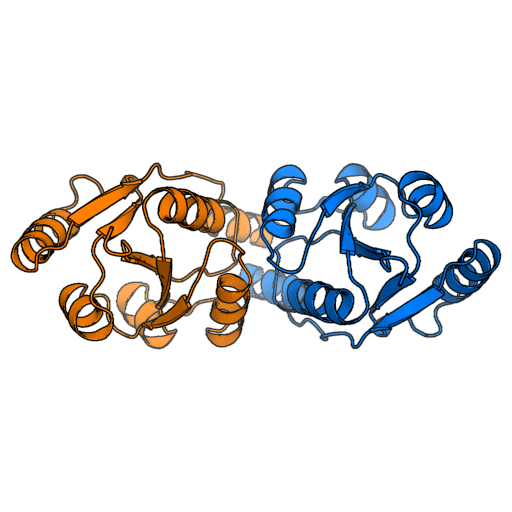785 26.406 10.5 1 95.19 107 GLY B N 1
ATOM 2025 C CA . GLY B 1 107 ? 5.125 26.234 11.039 1 95.19 107 GLY B CA 1
ATOM 2026 C C . GLY B 1 107 ? 5.359 27.031 12.312 1 95.19 107 GLY B C 1
ATOM 2027 O O . GLY B 1 107 ? 5.906 26.5 13.281 1 95.19 107 GLY B O 1
ATOM 2028 N N . LYS B 1 108 ? 4.918 28.25 12.336 1 95.69 108 LYS B N 1
ATOM 2029 C CA . LYS B 1 108 ? 5.082 29.109 13.5 1 95.69 108 LYS B CA 1
ATOM 2030 C C . LYS B 1 108 ? 4.285 28.578 14.688 1 95.69 108 LYS B C 1
ATOM 2032 O O . LYS B 1 108 ? 4.785 28.547 15.812 1 95.69 108 LYS B O 1
ATOM 2037 N N . GLU B 1 109 ? 3.078 28.172 14.367 1 95.81 109 GLU B N 1
ATOM 2038 C CA . GLU B 1 109 ? 2.219 27.609 15.414 1 95.81 109 GLU B CA 1
ATOM 2039 C C . GLU B 1 109 ? 2.834 26.359 16.031 1 95.81 109 GLU B C 1
ATOM 2041 O O . GLU B 1 109 ? 2.783 26.188 17.25 1 95.81 109 GLU B O 1
ATOM 2046 N N . MET B 1 110 ? 3.377 25.562 15.211 1 96.62 110 MET B N 1
ATOM 2047 C CA . MET B 1 110 ? 4.008 24.344 15.695 1 96.62 110 MET B CA 1
ATOM 2048 C C . MET B 1 110 ? 5.207 24.656 16.578 1 96.62 110 MET B C 1
ATOM 2050 O O . MET B 1 110 ? 5.402 24.031 17.625 1 96.62 110 MET B O 1
ATOM 2054 N N . GLU B 1 111 ? 6 25.578 16.156 1 96.06 111 GLU B N 1
ATOM 2055 C CA . GLU B 1 111 ? 7.164 25.984 16.938 1 96.06 111 GLU B CA 1
ATOM 2056 C C . GLU B 1 111 ? 6.762 26.422 18.344 1 96.06 111 GLU B C 1
ATOM 2058 O O . GLU B 1 111 ? 7.441 26.094 19.328 1 96.06 111 GLU B O 1
ATOM 2063 N N . GLU B 1 112 ? 5.719 27.078 18.422 1 96.69 112 GLU B N 1
ATOM 2064 C CA . GLU B 1 112 ? 5.223 27.562 19.703 1 96.69 112 GLU B CA 1
ATOM 2065 C C . GLU B 1 112 ? 4.84 26.391 20.609 1 96.69 112 GLU B C 1
ATOM 2067 O O . GLU B 1 112 ? 4.902 26.5 21.844 1 96.69 112 GLU B O 1
ATOM 2072 N N . LEU B 1 113 ? 4.461 25.266 20.031 1 96.56 113 LEU B N 1
ATOM 2073 C CA . LEU B 1 113 ? 4.043 24.094 20.766 1 96.56 113 LEU B CA 1
ATOM 2074 C C . LEU B 1 113 ? 5.223 23.156 21.031 1 96.56 113 LEU B C 1
ATOM 2076 O O . LEU B 1 113 ? 5.066 22.109 21.641 1 96.56 113 LEU B O 1
ATOM 2080 N N . GLY B 1 114 ? 6.359 23.531 20.5 1 96.38 114 GLY B N 1
ATOM 2081 C CA . GLY B 1 114 ? 7.543 22.688 20.656 1 96.38 114 GLY B CA 1
ATOM 2082 C C . GLY B 1 114 ? 7.684 21.641 19.562 1 96.38 114 GLY B C 1
ATOM 2083 O O . GLY B 1 114 ? 8.445 20.688 19.719 1 96.38 114 GLY B O 1
ATOM 2084 N N . ALA B 1 115 ? 6.906 21.797 18.547 1 97.81 115 ALA B N 1
ATOM 2085 C CA . ALA B 1 115 ? 6.992 20.906 17.391 1 97.81 115 ALA B CA 1
ATOM 2086 C C . ALA B 1 115 ? 7.621 21.625 16.188 1 97.81 115 ALA B C 1
ATOM 2088 O O . ALA B 1 115 ? 7.914 22.828 16.266 1 97.81 115 ALA B O 1
ATOM 2089 N N . LYS B 1 116 ? 7.934 20.844 15.141 1 97.25 116 LYS B N 1
ATOM 2090 C CA . LYS B 1 116 ? 8.609 21.391 13.969 1 97.25 116 LYS B CA 1
ATOM 2091 C C . LYS B 1 116 ? 7.93 20.953 12.68 1 97.25 116 LYS B C 1
ATOM 2093 O O . LYS B 1 116 ? 7.539 19.781 12.547 1 97.25 116 LYS B O 1
ATOM 2098 N N . LEU B 1 117 ? 7.785 21.891 11.766 1 97.12 117 LEU B N 1
ATOM 2099 C CA . LEU B 1 117 ? 7.336 21.594 10.414 1 97.12 117 LEU B CA 1
ATOM 2100 C C . LEU B 1 117 ? 8.523 21.266 9.508 1 97.12 117 LEU B C 1
ATOM 2102 O O . LEU B 1 117 ? 9.477 22.047 9.43 1 97.12 117 LEU B O 1
ATOM 2106 N N . VAL B 1 118 ? 8.484 20.156 8.852 1 97.31 118 VAL B N 1
ATOM 2107 C CA . VAL B 1 118 ? 9.562 19.703 7.973 1 97.31 118 VAL B CA 1
ATOM 2108 C C . VAL B 1 118 ? 9.016 19.453 6.566 1 97.31 118 VAL B C 1
ATOM 2110 O O . VAL B 1 118 ? 8.055 18.703 6.391 1 97.31 118 VAL B O 1
ATOM 2113 N N . PHE B 1 119 ? 9.617 20.125 5.598 1 96.19 119 PHE B N 1
ATOM 2114 C CA . PHE B 1 119 ? 9.266 19.891 4.203 1 96.19 119 PHE B CA 1
ATOM 2115 C C . PHE B 1 119 ? 10.078 18.734 3.631 1 96.19 119 PHE B C 1
ATOM 2117 O O . PHE B 1 119 ? 11.297 18.672 3.799 1 96.19 119 PHE B O 1
ATOM 2124 N N . LEU B 1 120 ? 9.422 17.828 3.01 1 96.44 120 LEU B N 1
ATOM 2125 C CA . LEU B 1 120 ? 10.062 16.672 2.381 1 96.44 120 LEU B CA 1
ATOM 2126 C C . LEU B 1 120 ? 9.977 16.766 0.861 1 96.44 120 LEU B C 1
ATOM 2128 O O . LEU B 1 120 ? 9.039 17.375 0.326 1 96.44 120 LEU B O 1
ATOM 2132 N N . PRO B 1 121 ? 10.969 16.125 0.194 1 90.56 121 PRO B N 1
ATOM 2133 C CA . PRO B 1 121 ? 10.891 16.141 -1.269 1 90.56 121 PRO B CA 1
ATOM 2134 C C . PRO B 1 121 ? 9.562 15.578 -1.788 1 90.56 121 PRO B C 1
ATOM 2136 O O . PRO B 1 121 ? 9.109 14.523 -1.33 1 90.56 121 PRO B O 1
ATOM 2139 N N . TYR B 1 122 ? 8.992 16.359 -2.648 1 81.94 122 TYR B N 1
ATOM 2140 C CA . TYR B 1 122 ? 7.719 15.984 -3.248 1 81.94 122 TYR B CA 1
ATOM 2141 C C . TYR B 1 122 ? 7.93 15.156 -4.512 1 81.94 122 TYR B C 1
ATOM 2143 O O . TYR B 1 122 ? 8.758 15.508 -5.355 1 81.94 122 TYR B O 1
ATOM 2151 N N . THR B 1 123 ? 7.414 13.945 -4.547 1 74.44 123 THR B N 1
ATOM 2152 C CA . THR B 1 123 ? 7.41 13.156 -5.773 1 74.44 123 THR B CA 1
ATOM 2153 C C . THR B 1 123 ? 6.281 13.602 -6.699 1 74.44 123 THR B C 1
ATOM 2155 O O . THR B 1 123 ? 5.109 13.555 -6.328 1 74.44 123 THR B O 1
ATOM 2158 N N . LYS B 1 124 ? 6.637 14.43 -7.805 1 60.72 124 LYS B N 1
ATOM 2159 C CA . LYS B 1 124 ? 5.664 14.898 -8.789 1 60.72 124 LYS B CA 1
ATOM 2160 C C . LYS B 1 124 ? 4.992 13.727 -9.5 1 60.72 124 LYS B C 1
ATOM 2162 O O . LYS B 1 124 ? 4.168 13.93 -10.391 1 60.72 124 LYS B O 1
ATOM 2167 N N . ASP B 1 125 ? 4.945 12.625 -9.086 1 53.5 125 ASP B N 1
ATOM 2168 C CA . ASP B 1 125 ? 4.582 11.492 -9.922 1 53.5 125 ASP B CA 1
ATOM 2169 C C . ASP B 1 125 ? 3.186 11.672 -10.516 1 53.5 125 ASP B C 1
ATOM 2171 O O . ASP B 1 125 ? 2.383 12.453 -9.992 1 53.5 125 ASP B O 1
ATOM 2175 N N . THR B 1 126 ? 2.932 11.125 -11.789 1 53.97 126 THR B N 1
ATOM 2176 C CA . THR B 1 126 ? 1.769 10.898 -12.641 1 53.97 126 THR B CA 1
ATOM 2177 C C . THR B 1 126 ? 0.535 10.586 -11.797 1 53.97 126 THR B C 1
ATOM 2179 O O . THR B 1 126 ? 0.196 9.422 -11.586 1 53.97 126 THR B O 1
ATOM 2182 N N . SER B 1 127 ? 0.328 11.203 -10.688 1 55.06 127 SER B N 1
ATOM 2183 C CA . SER B 1 127 ? -0.465 10.922 -9.5 1 55.06 127 SER B CA 1
ATOM 2184 C C . SER B 1 127 ? -1.901 10.562 -9.859 1 55.06 127 SER B C 1
ATOM 2186 O O . SER B 1 127 ? -2.229 10.406 -11.039 1 55.06 127 SER B O 1
ATOM 2188 N N . SER B 1 128 ? -2.824 10.82 -8.906 1 58.44 128 SER B N 1
ATOM 2189 C CA . SER B 1 128 ? -4.234 10.461 -8.992 1 58.44 128 SER B CA 1
ATOM 2190 C C . SER B 1 128 ? -4.859 10.992 -10.281 1 58.44 128 SER B C 1
ATOM 2192 O O . SER B 1 128 ? -5.684 10.312 -10.906 1 58.44 128 SER B O 1
ATOM 2194 N N . THR B 1 129 ? -4.23 12.109 -10.75 1 58.59 129 THR B N 1
ATOM 2195 C CA . THR B 1 129 ? -4.809 12.703 -11.945 1 58.59 129 THR B CA 1
ATOM 2196 C C . THR B 1 129 ? -4.496 11.859 -13.18 1 58.59 129 THR B C 1
ATOM 2198 O O . THR B 1 129 ? -5.371 11.617 -14.008 1 58.59 129 THR B O 1
ATOM 2201 N N . MET B 1 130 ? -3.225 11.516 -13.289 1 59.47 130 MET B N 1
ATOM 2202 C CA . MET B 1 130 ? -2.863 10.68 -14.43 1 59.47 130 MET B CA 1
ATOM 2203 C C . MET B 1 130 ? -3.633 9.367 -14.406 1 59.47 130 MET B C 1
ATOM 2205 O O . MET B 1 130 ? -4.094 8.891 -15.445 1 59.47 130 MET B O 1
ATOM 2209 N N . LEU B 1 131 ? -3.725 8.898 -13.188 1 64.12 131 LEU B N 1
ATOM 2210 C CA . LEU B 1 131 ? -4.477 7.66 -13.055 1 64.12 131 LEU B CA 1
ATOM 2211 C C . LEU B 1 131 ? -5.934 7.859 -13.461 1 64.12 131 LEU B C 1
ATOM 2213 O O . LEU B 1 131 ? -6.504 7.02 -14.164 1 64.12 131 LEU B O 1
ATOM 2217 N N . ARG B 1 132 ? -6.254 9.078 -13.117 1 60.38 132 ARG B N 1
ATOM 2218 C CA . ARG B 1 132 ? -7.625 9.414 -13.484 1 60.38 132 ARG B CA 1
ATOM 2219 C C . ARG B 1 132 ? -7.754 9.617 -14.992 1 60.38 132 ARG B C 1
ATOM 2221 O O . ARG B 1 132 ? -8.742 9.195 -15.602 1 60.38 132 ARG B O 1
ATOM 2228 N N . GLU B 1 133 ? -6.816 10.266 -15.469 1 62.16 133 GLU B N 1
ATOM 2229 C CA . GLU B 1 133 ? -6.848 10.547 -16.906 1 62.16 133 GLU B CA 1
ATOM 2230 C C . GLU B 1 133 ? -6.684 9.266 -17.719 1 62.16 133 GLU B C 1
ATOM 2232 O O . GLU B 1 133 ? -7.34 9.094 -18.75 1 62.16 133 GLU B O 1
ATOM 2237 N N . LYS B 1 134 ? -5.836 8.539 -17.344 1 60.88 134 LYS B N 1
ATOM 2238 C CA . LYS B 1 134 ? -5.625 7.273 -18.047 1 60.88 134 LYS B CA 1
ATOM 2239 C C . LYS B 1 134 ? -6.852 6.371 -17.922 1 60.88 134 LYS B C 1
ATOM 2241 O O . LYS B 1 134 ? -7.172 5.629 -18.859 1 60.88 134 LYS B O 1
ATOM 2246 N N . LEU B 1 135 ? -7.406 6.496 -16.844 1 58.72 135 LEU B N 1
ATOM 2247 C CA . LEU B 1 135 ? -8.602 5.688 -16.609 1 58.72 135 LEU B CA 1
ATOM 2248 C C . LEU B 1 135 ? -9.766 6.176 -17.469 1 58.72 135 LEU B C 1
ATOM 2250 O O . LEU B 1 135 ? -10.648 5.395 -17.812 1 58.72 135 LEU B O 1
ATOM 2254 N N . LYS B 1 136 ? -9.695 7.453 -17.719 1 56.59 136 LYS B N 1
ATOM 2255 C CA . LYS B 1 136 ? -10.672 7.996 -18.656 1 56.59 136 LYS B CA 1
ATOM 2256 C C . LYS B 1 136 ? -10.445 7.449 -20.062 1 56.59 136 LYS B C 1
ATOM 2258 O O . LYS B 1 136 ? -11.359 7.43 -20.891 1 56.59 136 LYS B O 1
ATOM 2263 N N . GLU B 1 137 ? -9.227 7.18 -20.391 1 50.34 137 GLU B N 1
ATOM 2264 C CA . GLU B 1 137 ? -8.898 6.738 -21.75 1 50.34 137 GLU B CA 1
ATOM 2265 C C . GLU B 1 137 ? -9.234 5.266 -21.953 1 50.34 137 GLU B C 1
ATOM 2267 O O . GLU B 1 137 ? -9.234 4.77 -23.078 1 50.34 137 GLU B O 1
ATOM 2272 N N . PHE B 1 138 ? -9.547 4.598 -20.984 1 42.66 138 PHE B N 1
ATOM 2273 C CA . PHE B 1 138 ? -9.961 3.217 -21.203 1 42.66 138 PHE B CA 1
ATOM 2274 C C . PHE B 1 138 ? -11.477 3.08 -21.141 1 42.66 138 PHE B C 1
ATOM 2276 O O . PHE B 1 138 ? -12.125 3.754 -20.328 1 42.66 138 PHE B O 1
#

InterPro domains:
  IPR004821 Cytidyltransferase-like domain [PF01467] (8-134)
  IPR004821 Cytidyltransferase-like domain [TIGR00125] (5-71)
  IPR014729 Rossmann-like alpha/beta/alpha sandwich fold [G3DSA:3.40.50.620] (1-137)
  IPR050385 Archaeal FAD synthase [PTHR43793] (3-137)

Organism: NCBI:txid418240

Sequence (276 aa):
MEKKIGYTQGTFDMFHIGHLNLIRNAKKHCDYLIVGVNADDLVESYKNKRPIVPLEERAEIVRAIRYVDEVIVTTTLDKKQVWEKVHFNEIYIGDDWKGNARWEKTGKEMEELGAKLVFLPYTKDTSSTMLREKLKEFMEKKIGYTQGTFDMFHIGHLNLIRNAKKHCDYLIVGVNADDLVESYKNKRPIVPLEERAEIVRAIRYVDEVIVTTTLDKKQVWEKVHFNEIYIGDDWKGNARWEKTGKEMEELGAKLVFLPYTKDTSSTMLREKLKEF

Foldseek 3Di:
DDFAEEEEEDQCFPPDPQNLVQLVQRLVVGRAYEYEHEAQVQCCVVVVDGGPDHRVVSQVVVVPRPSHRYYDYDHDPQVVVVCVVPVGQEYEDACVCPPPPVVVVVQVVQVVSNHGYDHDHGDPPCPPVVVVVVVVVD/DDFAEEEEEDQCFPPDPQNLVQLVQRLVVGRAYEYEHEAQVQCCVVVVDGGPDHRVVSQVVVVPRPSHRYYDYDHDPQVVVVCVVPVGQEYEDACVCPPPPVVVVVQVVQVVVNHGYDHDHGDPPCPPVVVVVVVVVD

Solvent-accessible surface area (backbone atoms only — not comparable to full-atom values): 15002 Å² total; per-residue (Å²): 130,83,81,40,29,24,32,34,70,45,64,56,53,66,52,47,62,38,56,50,48,50,48,50,56,47,30,76,75,32,77,40,26,37,38,32,33,43,31,51,70,47,42,25,74,79,65,73,45,65,60,87,52,54,52,69,51,36,47,51,54,53,53,38,28,58,57,43,72,41,69,44,80,30,78,67,87,52,61,67,64,50,35,75,74,70,61,44,42,32,38,46,43,51,42,83,49,65,88,36,68,68,54,52,52,49,33,54,54,29,45,76,73,68,21,40,66,42,72,37,85,56,60,81,52,63,45,62,62,46,50,35,49,55,23,47,74,96,129,86,82,41,30,23,32,35,71,45,65,57,51,68,54,46,63,44,57,49,50,48,47,50,56,47,28,75,75,32,76,39,25,37,37,32,32,42,30,49,69,46,42,24,72,80,64,74,46,65,60,87,50,53,53,69,53,36,47,51,54,52,53,37,27,61,56,42,72,40,70,44,79,30,77,68,87,53,61,67,64,51,35,74,74,69,61,46,42,32,37,45,44,51,41,82,50,65,91,37,68,69,54,53,52,49,34,53,56,29,46,75,73,68,21,40,66,41,73,36,85,56,64,82,54,81,42,63,59,46,54,33,51,53,26,47,73,98

Secondary structure (DSSP, 8-state):
---PEEEEEE--TT--HHHHHHHHHHHTT-SEEEEEEEPHHHHHHHHSS--SS-HHHHHHHHHHBTT-SEEEEE----HHHHHHHH--SEEEEEGGGTT-HHHHHHHHHHHHTT-EEEEE------HHHHHHHHHHH-/---PEEEEEE--TT--HHHHHHHHHHHTT-SEEEEEEEPHHHHHHHHSS--SS-HHHHHHHHHHBTT-SEEEEE----HHHHHHHH--SEEEEEGGGTT-HHHHHHHHHHHHTT-EEEEE-----S-HHHHHHHHHH-